Protein AF-A0AB37DD70-F1 (afdb_monomer_lite)

Structure (mmCIF, N/CA/C/O backbone):
data_AF-A0AB37DD70-F1
#
_entry.id   AF-A0AB37DD70-F1
#
loop_
_atom_site.group_PDB
_atom_site.id
_atom_site.type_symbol
_atom_site.label_atom_id
_atom_site.label_alt_id
_atom_site.label_comp_id
_atom_site.label_asym_id
_atom_site.label_entity_id
_atom_site.label_seq_id
_atom_site.pdbx_PDB_ins_code
_atom_site.Cartn_x
_atom_site.Cartn_y
_atom_site.Cartn_z
_atom_site.occupancy
_atom_site.B_iso_or_equiv
_atom_site.auth_seq_id
_atom_site.auth_comp_id
_atom_site.auth_asym_id
_atom_site.auth_atom_id
_atom_site.pdbx_PDB_model_num
ATOM 1 N N . MET A 1 1 ? 2.967 -18.280 -17.164 1.00 34.75 1 MET A N 1
ATOM 2 C CA . MET A 1 1 ? 1.626 -17.681 -16.978 1.00 34.75 1 MET A CA 1
ATOM 3 C C . MET A 1 1 ? 1.184 -17.041 -18.287 1.00 34.75 1 MET A C 1
ATOM 5 O O . MET A 1 1 ? 1.903 -16.201 -18.819 1.00 34.75 1 MET A O 1
ATOM 9 N N . GLY A 1 2 ? 0.081 -17.533 -18.859 1.00 34.16 2 GLY A N 1
ATOM 10 C CA . GLY A 1 2 ? -0.433 -17.135 -20.174 1.00 34.16 2 GLY A CA 1
ATOM 11 C C . GLY A 1 2 ? -0.925 -15.686 -20.222 1.00 34.16 2 GLY A C 1
ATOM 12 O O . GLY A 1 2 ? -1.345 -15.118 -19.219 1.00 34.16 2 GLY A O 1
ATOM 13 N N . SER A 1 3 ? -0.831 -15.087 -21.408 1.00 44.44 3 SER A N 1
ATOM 14 C CA . SER A 1 3 ? -1.244 -13.715 -21.714 1.00 44.44 3 SER A CA 1
ATOM 15 C C . SER A 1 3 ? -2.704 -13.449 -21.331 1.00 44.44 3 SER A C 1
ATOM 17 O O . SER A 1 3 ? -3.610 -14.098 -21.844 1.00 44.44 3 SER A O 1
ATOM 19 N N . LEU A 1 4 ? -2.945 -12.427 -20.508 1.00 53.66 4 LEU A N 1
ATOM 20 C CA . LEU A 1 4 ? -4.263 -11.803 -20.439 1.00 53.66 4 LEU A CA 1
ATOM 21 C C . LEU A 1 4 ? -4.460 -10.908 -21.669 1.00 53.66 4 LEU A C 1
ATOM 23 O O . LEU A 1 4 ? -3.691 -9.968 -21.874 1.00 53.66 4 LEU A O 1
ATOM 27 N N . SER A 1 5 ? -5.479 -11.188 -22.485 1.00 64.19 5 SER A N 1
ATOM 28 C CA . SER A 1 5 ? -5.816 -10.368 -23.658 1.00 64.19 5 SER A CA 1
ATOM 29 C C . SER A 1 5 ? -6.188 -8.932 -23.255 1.00 64.19 5 SER A C 1
ATOM 31 O O . SER A 1 5 ? -6.655 -8.694 -22.140 1.00 64.19 5 SER A O 1
ATOM 33 N N . SER A 1 6 ? -6.038 -7.956 -24.158 1.00 60.03 6 SER A N 1
ATOM 34 C CA . SER A 1 6 ? -6.431 -6.553 -23.910 1.00 60.03 6 SER A CA 1
ATOM 35 C C . SER A 1 6 ? -7.902 -6.417 -23.482 1.00 60.03 6 SER A C 1
ATOM 37 O O . SER A 1 6 ? -8.240 -5.607 -22.614 1.00 60.03 6 SER A O 1
ATOM 39 N N . LYS A 1 7 ? -8.775 -7.283 -24.018 1.00 61.56 7 LYS A N 1
ATOM 40 C CA . LYS A 1 7 ? -10.176 -7.431 -23.596 1.00 61.56 7 LYS A CA 1
ATOM 41 C C . LYS A 1 7 ? -10.295 -7.930 -22.153 1.00 61.56 7 LYS A C 1
ATOM 43 O O . LYS A 1 7 ? -11.112 -7.408 -21.397 1.00 61.56 7 LYS A O 1
ATOM 48 N N . LEU A 1 8 ? -9.475 -8.900 -21.750 1.00 65.69 8 LEU A N 1
ATOM 49 C CA . LEU A 1 8 ? -9.459 -9.429 -20.387 1.00 65.69 8 LEU A CA 1
ATOM 50 C C . LEU A 1 8 ? -8.887 -8.408 -19.390 1.00 65.69 8 LEU A C 1
ATOM 52 O O . LEU A 1 8 ? -9.494 -8.208 -18.343 1.00 65.69 8 LEU A O 1
ATOM 56 N N . LYS A 1 9 ? -7.825 -7.667 -19.752 1.00 62.97 9 LYS A N 1
ATOM 57 C CA . LYS A 1 9 ? -7.324 -6.518 -18.970 1.00 62.97 9 LYS A CA 1
ATOM 58 C C . LYS A 1 9 ? -8.434 -5.485 -18.730 1.00 62.97 9 LYS A C 1
ATOM 60 O O . LYS A 1 9 ? -8.697 -5.136 -17.582 1.00 62.97 9 LYS A O 1
ATOM 65 N N . LYS A 1 10 ? -9.166 -5.074 -19.777 1.00 67.25 10 LYS A N 1
ATOM 66 C CA . LYS A 1 10 ? -10.328 -4.167 -19.647 1.00 67.25 10 LYS A CA 1
ATOM 67 C C . LYS A 1 10 ? -11.439 -4.742 -18.757 1.00 67.25 10 LYS A C 1
ATOM 69 O O . LYS A 1 10 ? -12.035 -4.005 -17.973 1.00 67.25 10 LYS A O 1
ATOM 74 N N . LYS A 1 11 ? -11.728 -6.045 -18.851 1.00 73.19 11 LYS A N 1
ATOM 75 C CA . LYS A 1 11 ? -12.784 -6.706 -18.060 1.00 73.19 11 LYS A CA 1
ATOM 76 C C . LYS A 1 11 ? -12.429 -6.807 -16.572 1.00 73.19 11 LYS A C 1
ATOM 78 O O . LYS A 1 11 ? -13.285 -6.515 -15.734 1.00 73.19 11 LYS A O 1
ATOM 83 N N . ILE A 1 12 ? -11.189 -7.180 -16.250 1.00 70.00 12 ILE A N 1
ATOM 84 C CA . ILE A 1 12 ? -10.682 -7.228 -14.869 1.00 70.00 12 ILE A CA 1
ATOM 85 C C . ILE A 1 12 ? -10.613 -5.819 -14.293 1.00 70.00 12 ILE A C 1
ATOM 87 O O . ILE A 1 12 ? -11.025 -5.601 -13.161 1.00 70.00 12 ILE A O 1
ATOM 91 N N . TYR A 1 13 ? -10.205 -4.838 -15.093 1.00 66.88 13 TYR A N 1
ATOM 92 C CA . TYR A 1 13 ? -10.186 -3.448 -14.666 1.00 66.88 13 TYR A CA 1
ATOM 93 C C . TYR A 1 13 ? -11.585 -2.881 -14.371 1.00 66.88 13 TYR A C 1
ATOM 95 O O . TYR A 1 13 ? -11.800 -2.212 -13.362 1.00 66.88 13 TYR A O 1
ATOM 103 N N . LYS A 1 14 ? -12.587 -3.209 -15.195 1.00 74.50 14 LYS A N 1
ATOM 104 C CA . LYS A 1 14 ? -13.983 -2.845 -14.907 1.00 74.50 14 LYS A CA 1
ATOM 105 C C . LYS A 1 14 ? -14.470 -3.465 -13.591 1.00 74.50 14 LYS A C 1
ATOM 107 O O . LYS A 1 14 ? -15.203 -2.812 -12.854 1.00 74.50 14 LYS A O 1
ATOM 112 N N . HIS A 1 15 ? -14.062 -4.700 -13.288 1.00 73.94 15 HIS A N 1
ATOM 113 C CA . HIS A 1 15 ? -14.330 -5.322 -11.987 1.00 73.94 15 HIS A CA 1
ATOM 114 C C . HIS A 1 15 ? -13.605 -4.602 -10.853 1.00 73.94 15 HIS A C 1
ATOM 116 O O . HIS A 1 15 ? -14.229 -4.280 -9.850 1.00 73.94 15 HIS A O 1
ATOM 122 N N . PHE A 1 16 ? -12.330 -4.273 -11.039 1.00 70.38 16 PHE A N 1
ATOM 123 C CA . PHE A 1 16 ? -11.542 -3.512 -10.080 1.00 70.38 16 PHE A CA 1
ATOM 124 C C . PHE A 1 16 ? -12.211 -2.182 -9.715 1.00 70.38 16 PHE A C 1
ATOM 126 O O . PHE A 1 16 ? -12.458 -1.948 -8.537 1.00 70.38 16 PHE A O 1
ATOM 133 N N . LYS A 1 17 ? -12.629 -1.367 -10.698 1.00 71.25 17 LYS A N 1
ATOM 134 C CA . LYS A 1 17 ? -13.355 -0.110 -10.426 1.00 71.25 17 LYS A CA 1
ATOM 135 C C . LYS A 1 17 ? -14.621 -0.324 -9.593 1.00 71.25 17 LYS A C 1
ATOM 137 O O . LYS A 1 17 ? -14.892 0.463 -8.692 1.00 71.25 17 LYS A O 1
ATOM 142 N N . LYS A 1 18 ? -15.385 -1.389 -9.862 1.00 77.38 18 LYS A N 1
ATOM 143 C CA . LYS A 1 18 ? -16.578 -1.725 -9.066 1.00 77.38 18 LYS A CA 1
ATOM 144 C C . 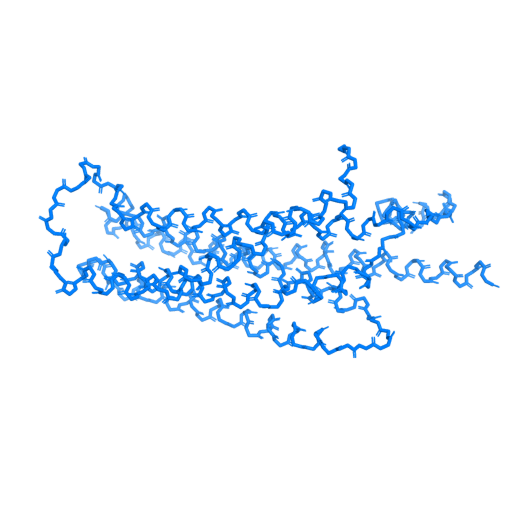LYS A 1 18 ? -16.224 -2.071 -7.620 1.00 77.38 18 LYS A C 1
ATOM 146 O O . LYS A 1 18 ? -16.924 -1.628 -6.718 1.00 77.38 18 LYS A O 1
ATOM 151 N N . ILE A 1 19 ? -15.147 -2.824 -7.400 1.00 71.62 19 ILE A N 1
ATOM 152 C CA . ILE A 1 19 ? -14.687 -3.191 -6.054 1.00 71.62 19 ILE A CA 1
ATOM 153 C C . ILE A 1 19 ? -14.204 -1.944 -5.304 1.00 71.62 19 ILE A C 1
ATOM 155 O O . ILE A 1 19 ? -14.600 -1.743 -4.163 1.00 71.62 19 ILE A O 1
ATOM 159 N N . VAL A 1 20 ? -13.431 -1.065 -5.953 1.00 68.44 20 VAL A N 1
ATOM 160 C CA . VAL A 1 20 ? -12.982 0.215 -5.373 1.00 68.44 20 VAL A CA 1
ATOM 161 C C . VAL A 1 20 ? -14.165 1.112 -5.000 1.00 68.44 20 VAL A C 1
ATOM 163 O O . VAL A 1 20 ? -14.170 1.723 -3.930 1.00 68.44 20 VAL A O 1
ATOM 166 N N . LEU A 1 21 ? -15.189 1.180 -5.856 1.00 72.94 21 LEU A N 1
ATOM 167 C CA . LEU A 1 21 ? -16.417 1.920 -5.569 1.00 72.94 21 LEU A CA 1
ATOM 168 C C . LEU A 1 21 ? -17.171 1.313 -4.381 1.00 72.94 21 LEU A C 1
ATOM 170 O O . LEU A 1 21 ? -17.566 2.045 -3.478 1.00 72.94 21 LEU A O 1
ATOM 174 N N . GLY A 1 22 ? -17.321 -0.014 -4.352 1.00 71.31 22 GLY A N 1
ATOM 175 C CA . GLY A 1 22 ? -17.921 -0.731 -3.228 1.00 71.31 22 GLY A CA 1
ATOM 176 C C . GLY A 1 22 ? -17.185 -0.453 -1.919 1.00 71.31 22 GLY A C 1
ATOM 177 O O . GLY A 1 22 ? -17.820 -0.109 -0.930 1.00 71.31 22 GLY A O 1
ATOM 178 N N . LEU A 1 23 ? -15.851 -0.484 -1.937 1.00 66.69 23 LEU A N 1
ATOM 179 C CA . LEU A 1 23 ? -15.011 -0.110 -0.799 1.00 66.69 23 LEU A CA 1
ATOM 180 C C . LEU A 1 23 ? -15.174 1.349 -0.395 1.00 66.69 23 LEU A C 1
ATOM 182 O O . LEU A 1 23 ? -15.165 1.639 0.789 1.00 66.69 23 LEU A O 1
ATOM 186 N N . SER A 1 24 ? -15.352 2.260 -1.351 1.00 65.56 24 SER A N 1
ATOM 187 C CA . SER A 1 24 ? -15.560 3.684 -1.064 1.00 65.56 24 SER A CA 1
ATOM 188 C C . SER A 1 24 ? -16.899 3.939 -0.382 1.00 65.56 24 SER A C 1
ATOM 190 O O . SER A 1 24 ? -16.975 4.749 0.538 1.00 65.56 24 SER A O 1
ATOM 192 N N . ILE A 1 25 ? -17.954 3.258 -0.835 1.00 68.44 25 ILE A N 1
ATOM 193 C CA . ILE A 1 25 ? -19.269 3.297 -0.192 1.00 68.44 25 ILE A CA 1
ATOM 194 C C . ILE A 1 25 ? -19.137 2.681 1.198 1.00 68.44 25 ILE A C 1
ATOM 196 O O . ILE A 1 25 ? -19.503 3.300 2.189 1.00 68.44 25 ILE A O 1
ATOM 200 N N . TRP A 1 26 ? -18.531 1.502 1.290 1.00 64.44 26 TRP A N 1
ATOM 201 C CA . TRP A 1 26 ? -18.363 0.805 2.552 1.00 64.44 26 TRP A CA 1
ATOM 202 C C . TRP A 1 26 ? -17.537 1.610 3.550 1.00 64.44 26 TRP A C 1
ATOM 204 O O . TRP A 1 26 ? -17.970 1.754 4.675 1.00 64.44 26 TRP A O 1
ATOM 214 N N . SER A 1 27 ? -16.404 2.200 3.169 1.00 62.78 27 SER A N 1
ATOM 215 C CA . SER A 1 27 ? -15.550 2.988 4.067 1.00 62.78 27 SER A CA 1
ATOM 216 C C . SER A 1 27 ? -16.235 4.255 4.573 1.00 62.78 27 SER A C 1
ATOM 218 O O . SER A 1 27 ? -15.980 4.687 5.690 1.00 62.78 27 SER A O 1
ATOM 220 N N . LEU A 1 28 ? -17.086 4.862 3.740 1.00 64.94 28 LEU A N 1
ATOM 221 C CA . LEU A 1 28 ? -17.825 6.073 4.086 1.00 64.94 28 LEU A CA 1
ATOM 222 C C . LEU A 1 28 ? -19.008 5.759 5.009 1.00 64.94 28 LEU A C 1
ATOM 224 O O . LEU A 1 28 ? -19.220 6.449 5.998 1.00 64.94 28 LEU A O 1
ATOM 228 N N . TRP A 1 29 ? -19.766 4.712 4.684 1.00 62.75 29 TRP A N 1
ATOM 229 C CA . TRP A 1 29 ? -20.999 4.357 5.383 1.00 62.75 29 TRP A CA 1
ATOM 230 C C . TRP A 1 29 ? -20.769 3.407 6.557 1.00 62.75 29 TRP A C 1
ATOM 232 O O . TRP A 1 29 ? -21.613 3.332 7.439 1.00 62.75 29 TRP A O 1
ATOM 242 N N . SER A 1 30 ? -19.634 2.711 6.612 1.00 63.16 30 SER A N 1
ATOM 243 C CA . SER A 1 30 ? -19.250 1.790 7.688 1.00 63.16 30 SER A CA 1
ATOM 244 C C . SER A 1 30 ? -19.338 2.437 9.071 1.00 63.16 30 SER A C 1
ATOM 246 O O . SER A 1 30 ? -20.034 1.874 9.917 1.00 63.16 30 SER A O 1
ATOM 248 N N . PRO A 1 31 ? -18.708 3.605 9.321 1.00 60.16 31 PRO A N 1
ATOM 249 C CA . PRO A 1 31 ? -18.822 4.278 10.610 1.00 60.16 31 PRO A CA 1
ATOM 250 C C . PRO A 1 31 ? -20.262 4.692 10.921 1.00 60.16 31 PRO A C 1
ATOM 252 O O . PRO A 1 31 ? -20.702 4.559 12.056 1.00 60.16 31 PRO A O 1
ATOM 255 N N . THR A 1 32 ? -21.017 5.144 9.916 1.00 61.75 32 THR A N 1
ATOM 256 C CA . THR A 1 32 ? -22.416 5.572 10.069 1.00 61.75 32 THR A CA 1
ATOM 257 C C . THR A 1 32 ? -23.343 4.405 10.401 1.00 61.75 32 THR A C 1
ATOM 259 O O . THR A 1 32 ? -24.140 4.500 11.326 1.00 61.75 32 THR A O 1
ATOM 262 N N . ILE A 1 33 ? -23.224 3.284 9.689 1.00 65.50 33 ILE A N 1
ATOM 263 C CA . ILE A 1 33 ? -23.986 2.055 9.943 1.00 65.50 33 ILE A CA 1
ATOM 264 C C . ILE A 1 33 ? -23.642 1.518 11.333 1.00 65.50 33 ILE A C 1
ATOM 266 O O . ILE A 1 33 ? -24.539 1.163 12.093 1.00 65.50 33 ILE A O 1
ATOM 270 N N . TYR A 1 34 ? -22.355 1.513 11.693 1.00 61.75 34 TYR A N 1
ATOM 271 C CA . TYR A 1 34 ? -21.905 1.129 13.028 1.00 61.75 34 TYR A CA 1
ATOM 272 C C . TYR A 1 34 ? -22.512 2.027 14.119 1.00 61.75 34 TYR A C 1
ATOM 274 O O . TYR A 1 34 ? -23.048 1.520 15.102 1.00 61.75 34 TYR A O 1
ATOM 282 N N . LEU A 1 35 ? -22.505 3.347 13.918 1.00 59.44 35 LEU A N 1
ATOM 283 C CA . LEU A 1 35 ? -23.129 4.310 14.826 1.00 59.44 35 LEU A CA 1
ATOM 284 C C . LEU A 1 35 ? -24.640 4.057 14.967 1.00 59.44 35 LEU A C 1
ATOM 286 O O . LEU A 1 35 ? -25.156 4.060 16.079 1.00 59.44 35 LEU A O 1
ATOM 290 N N . ILE A 1 36 ? -25.348 3.785 13.864 1.00 65.06 36 ILE A N 1
ATOM 291 C CA . ILE A 1 36 ? -26.781 3.449 13.885 1.00 65.06 36 ILE A CA 1
ATOM 292 C C . ILE A 1 36 ? -27.023 2.175 14.704 1.00 65.06 36 ILE A C 1
ATOM 294 O O . ILE A 1 36 ? -27.938 2.150 15.525 1.00 65.06 36 ILE A O 1
ATOM 298 N N . PHE A 1 37 ? -26.199 1.134 14.546 1.00 63.47 37 PHE A N 1
ATOM 299 C CA . PHE A 1 37 ? -26.305 -0.085 15.356 1.00 63.47 37 PHE A CA 1
ATOM 300 C C . PHE A 1 37 ? -26.100 0.179 16.853 1.00 63.47 37 PHE A C 1
ATOM 302 O O . PHE A 1 37 ? -26.839 -0.374 17.668 1.00 63.47 37 PHE A O 1
ATOM 309 N N . GLN A 1 38 ? -25.150 1.048 17.216 1.00 57.59 38 GLN A N 1
ATOM 310 C CA . GLN A 1 38 ? -24.948 1.456 18.609 1.00 57.59 38 GLN A CA 1
ATOM 311 C C . GLN A 1 38 ? -26.147 2.238 19.159 1.00 57.59 38 GLN A C 1
ATOM 313 O O . GLN A 1 38 ? -26.632 1.937 20.247 1.00 57.59 38 GLN A O 1
ATOM 318 N N . LEU A 1 39 ? -26.658 3.211 18.399 1.00 57.72 39 LEU A N 1
ATOM 319 C CA . LEU A 1 39 ? -27.774 4.067 18.815 1.00 57.72 39 LEU A CA 1
ATOM 320 C C . LEU A 1 39 ? -29.107 3.311 18.914 1.00 57.72 39 LEU A C 1
ATOM 322 O O . LEU A 1 39 ? -29.952 3.663 19.730 1.00 57.72 39 LEU A O 1
ATOM 326 N N . THR A 1 40 ? -29.301 2.272 18.101 1.00 66.25 40 THR A N 1
ATOM 327 C CA . THR A 1 40 ? -30.532 1.463 18.089 1.00 66.25 40 THR A CA 1
ATOM 328 C C . THR A 1 40 ? -30.541 0.345 19.135 1.00 66.25 40 THR A C 1
ATOM 330 O O . THR A 1 40 ? -31.549 -0.344 19.275 1.00 66.25 40 THR A O 1
ATOM 333 N N . GLY A 1 41 ? -29.448 0.149 19.886 1.00 55.25 41 GLY A N 1
ATOM 334 C CA . GLY A 1 41 ? -29.380 -0.844 20.966 1.00 55.25 41 GLY A CA 1
ATOM 335 C C . GLY A 1 41 ? -29.450 -2.304 20.495 1.00 55.25 41 GLY A C 1
ATOM 336 O O . GLY A 1 41 ? -29.686 -3.205 21.300 1.00 55.25 41 GLY A O 1
ATOM 337 N N . VAL A 1 42 ? -29.229 -2.566 19.201 1.00 56.22 42 VAL A N 1
ATOM 338 C CA . VAL A 1 42 ? -29.311 -3.913 18.596 1.00 56.22 42 VAL A CA 1
ATOM 339 C C . VAL A 1 42 ? -28.135 -4.813 19.019 1.00 56.22 42 VAL A C 1
ATOM 341 O O . VAL A 1 42 ? -28.129 -6.006 18.730 1.00 56.22 42 VAL A O 1
ATOM 344 N N . GLU A 1 43 ? -27.165 -4.289 19.778 1.00 51.59 43 GLU A N 1
ATOM 345 C CA . GLU A 1 43 ? -26.002 -5.038 20.281 1.00 51.59 43 GLU A CA 1
ATOM 346 C C . GLU A 1 43 ? -26.362 -6.226 21.202 1.00 51.59 43 GLU A C 1
ATOM 348 O O . GLU A 1 43 ? -25.524 -7.099 21.408 1.00 51.59 43 GLU A O 1
ATOM 353 N N . ASN A 1 44 ? -27.604 -6.307 21.699 1.00 43.75 44 ASN A N 1
ATOM 354 C CA . ASN A 1 44 ? -28.026 -7.272 22.723 1.00 43.75 44 ASN A CA 1
ATOM 355 C C . ASN A 1 44 ? -28.859 -8.472 22.238 1.00 43.75 44 ASN A C 1
ATOM 357 O O . ASN A 1 44 ? -29.495 -9.130 23.060 1.00 43.75 44 ASN A O 1
ATOM 361 N N . LYS A 1 45 ? -28.880 -8.808 20.943 1.00 42.59 45 LYS A N 1
ATOM 362 C CA . LYS A 1 45 ? -29.518 -10.062 20.499 1.00 42.59 45 LYS A CA 1
ATOM 363 C C . LYS A 1 45 ? -28.494 -11.044 19.948 1.00 42.59 45 LYS A C 1
ATOM 365 O O . LYS A 1 45 ? -27.836 -10.766 18.953 1.00 42.59 45 LYS A O 1
ATOM 370 N N . GLU A 1 46 ? -28.400 -12.169 20.655 1.00 44.19 46 GLU A N 1
ATOM 371 C CA . GLU A 1 46 ? -27.693 -13.446 20.462 1.00 44.19 46 GLU A CA 1
ATOM 372 C C . GLU A 1 46 ? -27.482 -13.919 19.005 1.00 44.19 46 GLU A C 1
ATOM 374 O O . GLU A 1 46 ? -27.898 -15.008 18.621 1.00 44.19 46 GLU A O 1
ATOM 379 N N . PHE A 1 47 ? -26.832 -13.130 18.151 1.00 41.12 47 PHE A N 1
ATOM 380 C CA . PHE A 1 47 ? -26.734 -13.477 16.730 1.00 41.12 47 PHE A CA 1
ATOM 381 C C . PHE A 1 47 ? -25.552 -14.392 16.381 1.00 41.12 47 PHE A C 1
ATOM 383 O O . PHE A 1 47 ? -25.591 -15.029 15.334 1.00 41.12 47 PHE A O 1
ATOM 390 N N . PHE A 1 48 ? -24.522 -14.518 17.230 1.00 38.12 48 PHE A N 1
ATOM 391 C CA . PHE A 1 48 ? -23.395 -15.429 16.981 1.00 38.12 48 PHE A CA 1
ATOM 392 C C . PHE A 1 48 ? -22.843 -16.029 18.279 1.00 38.12 48 PHE A C 1
ATOM 394 O O . PHE A 1 48 ? -22.204 -15.347 19.073 1.00 38.12 48 PHE A O 1
ATOM 401 N N . ASN A 1 49 ? -23.039 -17.338 18.456 1.00 36.41 49 ASN A N 1
ATOM 402 C CA . ASN A 1 49 ? -22.603 -18.129 19.616 1.00 36.41 49 ASN A CA 1
ATOM 403 C C . ASN A 1 49 ? -21.095 -18.487 19.595 1.00 36.41 49 ASN A C 1
ATOM 405 O O . ASN A 1 49 ? -20.653 -19.437 20.236 1.00 36.41 49 ASN A O 1
ATOM 409 N N . PHE A 1 50 ? -20.290 -17.740 18.833 1.00 38.88 50 PHE A N 1
ATOM 410 C CA . PHE A 1 50 ? -18.833 -17.842 18.828 1.00 38.88 50 PHE A CA 1
ATOM 411 C C . PHE A 1 50 ? -18.268 -16.633 19.569 1.00 38.88 50 PHE A C 1
ATOM 413 O O . PHE A 1 50 ? -18.288 -15.517 19.054 1.00 38.88 50 PHE A O 1
ATOM 420 N N . THR A 1 51 ? -17.713 -16.859 20.758 1.00 46.53 51 THR A N 1
ATOM 421 C CA . THR A 1 51 ? -17.160 -15.824 21.655 1.00 46.53 51 THR A CA 1
ATOM 422 C C . THR A 1 51 ? -16.077 -14.934 21.028 1.00 46.53 51 THR A C 1
ATOM 424 O O . THR A 1 51 ? -15.786 -13.865 21.556 1.00 46.53 51 THR A O 1
ATOM 427 N N . TRP A 1 52 ? -15.499 -15.334 19.891 1.00 44.94 52 TRP A N 1
ATOM 428 C CA . TRP A 1 52 ? -14.471 -14.589 19.155 1.00 44.94 52 TRP A CA 1
ATOM 429 C C . TRP A 1 52 ? -14.930 -14.067 17.777 1.00 44.94 52 TRP A C 1
ATOM 431 O O . TRP A 1 52 ? -14.292 -13.173 17.217 1.00 44.94 52 TRP A O 1
ATOM 441 N N . LEU A 1 53 ? -16.045 -14.575 17.234 1.00 49.03 53 LEU A N 1
ATOM 442 C CA . LEU A 1 53 ? -16.528 -14.287 15.877 1.00 49.03 53 LEU A CA 1
ATOM 443 C C . LEU A 1 53 ? -17.764 -13.377 15.917 1.00 49.03 53 LEU A C 1
ATOM 445 O O . LEU A 1 53 ? -18.837 -13.713 15.421 1.00 49.03 53 LEU A O 1
ATOM 449 N N . THR A 1 54 ? -17.628 -12.215 16.554 1.00 58.88 54 THR A N 1
ATOM 450 C CA . THR A 1 54 ? -18.722 -11.235 16.589 1.00 58.88 54 THR A CA 1
ATOM 451 C C . THR A 1 54 ? -18.952 -10.640 15.191 1.00 58.88 54 THR A C 1
ATOM 453 O O . THR A 1 54 ? -18.001 -10.553 14.405 1.00 58.88 54 THR A O 1
ATOM 456 N N . PRO A 1 55 ? -20.165 -10.150 14.861 1.00 54.06 55 PRO A N 1
ATOM 457 C CA . PRO A 1 55 ? -20.413 -9.408 13.619 1.00 54.06 55 PRO A CA 1
ATOM 458 C C . PRO A 1 55 ? -19.397 -8.282 13.375 1.00 54.06 55 PRO A C 1
ATOM 460 O O . PRO A 1 55 ? -19.000 -8.036 12.237 1.00 54.06 55 PRO A O 1
ATOM 463 N N . LYS A 1 56 ? -18.914 -7.652 14.456 1.00 57.12 56 LYS A N 1
ATOM 464 C CA . LYS A 1 56 ? -17.874 -6.616 14.437 1.00 57.12 56 LYS A CA 1
ATOM 465 C C . LYS A 1 56 ? -16.531 -7.172 13.941 1.00 57.12 56 LYS A C 1
ATOM 467 O O . LYS A 1 56 ? -15.895 -6.560 13.090 1.00 57.12 56 LYS A O 1
ATOM 472 N N . THR A 1 57 ? -16.135 -8.358 14.399 1.00 62.88 57 THR A N 1
ATOM 473 C CA . THR A 1 57 ? -14.904 -9.046 13.977 1.00 62.88 57 THR A CA 1
ATOM 474 C C . THR A 1 57 ? -14.988 -9.538 12.528 1.00 62.88 57 THR A C 1
ATOM 476 O O . THR A 1 57 ? -14.056 -9.341 11.749 1.00 62.88 57 THR A O 1
ATOM 479 N N . ILE A 1 58 ? -16.123 -10.131 12.134 1.00 64.81 58 ILE A N 1
ATOM 480 C CA . ILE A 1 58 ? -16.365 -10.612 10.759 1.00 64.81 58 ILE A CA 1
ATOM 481 C C . ILE A 1 58 ? -16.266 -9.450 9.771 1.00 64.81 58 ILE A C 1
ATOM 483 O O . ILE A 1 58 ? -15.607 -9.560 8.739 1.00 64.81 58 ILE A O 1
ATOM 487 N N . PHE A 1 59 ? -16.877 -8.317 10.114 1.00 63.88 59 PHE A N 1
ATOM 488 C CA . PHE A 1 59 ? -16.837 -7.105 9.310 1.00 63.88 59 PHE A CA 1
ATOM 489 C C . PHE A 1 59 ? -15.402 -6.632 9.044 1.00 63.88 59 PHE A C 1
ATOM 491 O O . PHE A 1 59 ? -15.049 -6.347 7.900 1.00 63.88 59 PHE A O 1
ATOM 498 N N . GLN A 1 60 ? -14.557 -6.601 10.078 1.00 65.44 60 GLN A N 1
ATOM 499 C CA . GLN A 1 60 ? -13.158 -6.182 9.959 1.00 65.44 60 GLN A CA 1
ATOM 500 C C . GLN A 1 60 ? -12.330 -7.163 9.115 1.00 65.44 60 GLN A C 1
ATOM 502 O O . GLN A 1 60 ? -11.550 -6.731 8.266 1.00 65.44 60 GLN A O 1
ATOM 507 N N . ILE A 1 61 ? -12.547 -8.473 9.280 1.00 69.94 61 ILE A N 1
ATOM 508 C CA . ILE A 1 61 ? -11.863 -9.515 8.497 1.00 69.94 61 ILE A CA 1
ATOM 509 C C . ILE A 1 61 ? -12.257 -9.446 7.017 1.00 69.94 61 ILE A C 1
ATOM 511 O O . ILE A 1 61 ? -11.388 -9.460 6.147 1.00 69.94 61 ILE A O 1
ATOM 515 N N . VAL A 1 62 ? -13.553 -9.342 6.706 1.00 70.56 62 VAL A N 1
ATOM 516 C CA . VAL A 1 62 ? -14.031 -9.231 5.317 1.00 70.56 62 VAL A CA 1
ATOM 517 C C . VAL A 1 62 ? -13.449 -7.985 4.660 1.00 70.56 62 VAL A C 1
ATOM 519 O O . VAL A 1 62 ? -12.925 -8.055 3.549 1.00 70.56 62 VAL A O 1
ATOM 522 N N . PHE A 1 63 ? -13.481 -6.856 5.362 1.00 68.50 63 PHE A N 1
ATOM 523 C CA . PHE A 1 63 ? -12.940 -5.600 4.865 1.00 68.50 63 PHE A CA 1
ATOM 524 C C . PHE A 1 63 ? -11.445 -5.692 4.543 1.00 68.50 63 PHE A C 1
ATOM 526 O O . PHE A 1 63 ? -10.999 -5.277 3.472 1.00 68.50 63 PHE A O 1
ATOM 533 N N . LEU A 1 64 ? -10.683 -6.315 5.437 1.00 69.88 64 LEU A N 1
ATOM 534 C CA . LEU A 1 64 ? -9.269 -6.578 5.243 1.00 69.88 64 LEU A CA 1
ATOM 535 C C . LEU A 1 64 ? -9.004 -7.461 4.013 1.00 69.88 64 LEU A C 1
ATOM 537 O O . LEU A 1 64 ? -8.127 -7.141 3.210 1.00 69.88 64 LEU A O 1
ATOM 541 N N . LEU A 1 65 ? -9.756 -8.551 3.838 1.00 75.56 65 LEU A N 1
ATOM 542 C CA . LEU A 1 65 ? -9.599 -9.444 2.687 1.00 75.56 65 LEU A CA 1
ATOM 543 C C . LEU A 1 65 ? -9.839 -8.708 1.364 1.00 75.56 65 LEU A C 1
ATOM 545 O O . LEU A 1 65 ? -9.083 -8.900 0.411 1.00 75.56 65 LEU A O 1
ATOM 549 N N . VAL A 1 66 ? -10.842 -7.825 1.311 1.00 72.31 66 VAL A N 1
ATOM 550 C CA . VAL A 1 66 ? -11.115 -6.999 0.124 1.00 72.31 66 VAL A CA 1
ATOM 551 C C . VAL A 1 66 ? -9.955 -6.037 -0.148 1.00 72.31 66 VAL A C 1
ATOM 553 O O . VAL A 1 66 ? -9.536 -5.884 -1.297 1.00 72.31 66 VAL A O 1
ATOM 556 N N . ILE A 1 67 ? -9.394 -5.421 0.892 1.00 69.31 67 ILE A N 1
ATOM 557 C CA . ILE A 1 67 ? -8.236 -4.532 0.767 1.00 69.31 67 ILE A CA 1
ATOM 558 C C . ILE A 1 67 ? -6.997 -5.289 0.250 1.00 69.31 67 ILE A C 1
ATOM 560 O O . ILE A 1 67 ? -6.357 -4.841 -0.704 1.00 69.31 67 ILE A O 1
ATOM 564 N N . ILE A 1 68 ? -6.681 -6.455 0.823 1.00 72.75 68 ILE A N 1
ATOM 565 C CA . ILE A 1 68 ? -5.569 -7.311 0.377 1.00 72.75 68 ILE A CA 1
ATOM 566 C C . ILE A 1 68 ? -5.763 -7.704 -1.091 1.00 72.75 68 ILE A C 1
ATOM 568 O O . ILE A 1 68 ? -4.841 -7.574 -1.900 1.00 72.75 68 ILE A O 1
ATOM 572 N N . PHE A 1 69 ? -6.975 -8.126 -1.454 1.00 76.75 69 PHE A N 1
ATOM 573 C CA . PHE A 1 69 ? -7.321 -8.493 -2.824 1.00 76.75 69 PHE A CA 1
ATOM 574 C C . PHE A 1 69 ? -7.080 -7.344 -3.813 1.00 76.75 69 PHE A C 1
ATOM 576 O O . PHE A 1 69 ? -6.506 -7.554 -4.885 1.00 76.75 69 PHE A O 1
ATOM 583 N N . ILE A 1 70 ? -7.460 -6.117 -3.447 1.00 70.81 70 ILE A N 1
ATOM 584 C CA . ILE A 1 70 ? -7.200 -4.927 -4.261 1.00 70.81 70 ILE A CA 1
ATOM 585 C C . ILE A 1 70 ? -5.706 -4.715 -4.489 1.00 70.81 70 ILE A C 1
ATOM 587 O O . ILE A 1 70 ? -5.308 -4.462 -5.627 1.00 70.81 70 ILE A O 1
ATOM 591 N N . ILE A 1 71 ? -4.876 -4.819 -3.449 1.00 70.44 71 ILE A N 1
ATOM 592 C CA . ILE A 1 71 ? -3.431 -4.611 -3.597 1.00 70.44 71 ILE A CA 1
ATOM 593 C C . ILE A 1 71 ? -2.810 -5.680 -4.490 1.00 70.44 71 ILE A C 1
ATOM 595 O O . ILE A 1 71 ? -2.018 -5.344 -5.370 1.00 70.44 71 ILE A O 1
ATOM 599 N N . PHE A 1 72 ? -3.194 -6.946 -4.328 1.00 75.38 72 PHE A N 1
ATOM 600 C CA . PHE A 1 72 ? -2.715 -8.010 -5.212 1.00 75.38 72 PHE A CA 1
ATOM 601 C C . PHE A 1 72 ? -3.093 -7.755 -6.674 1.00 75.38 72 PHE A C 1
ATOM 603 O O . PHE A 1 72 ? -2.251 -7.894 -7.562 1.00 75.38 72 PHE A O 1
ATOM 610 N N . MET A 1 73 ? -4.327 -7.314 -6.931 1.00 71.81 73 MET A N 1
ATOM 611 C CA . MET A 1 73 ? -4.759 -6.915 -8.273 1.00 71.81 73 MET A CA 1
ATOM 612 C C . MET A 1 73 ? -3.922 -5.749 -8.818 1.00 71.81 73 MET A C 1
ATOM 614 O O . MET A 1 73 ? -3.525 -5.774 -9.982 1.00 71.81 73 MET A O 1
ATOM 618 N N . MET A 1 74 ? -3.604 -4.755 -7.985 1.00 71.56 74 MET A N 1
ATOM 619 C CA . MET A 1 74 ? -2.756 -3.623 -8.373 1.00 71.56 74 MET A CA 1
ATOM 620 C C . MET A 1 74 ? -1.327 -4.034 -8.715 1.00 71.56 74 MET A C 1
ATOM 622 O O . MET A 1 74 ? -0.804 -3.602 -9.740 1.00 71.56 74 MET A O 1
ATOM 626 N N . LEU A 1 75 ? -0.706 -4.877 -7.888 1.00 72.75 75 LEU A N 1
ATOM 627 C CA . LEU A 1 75 ? 0.635 -5.404 -8.139 1.00 72.75 75 LEU A CA 1
ATOM 628 C C . LEU A 1 75 ? 0.671 -6.202 -9.446 1.00 72.75 75 LEU A C 1
ATOM 630 O O . LEU A 1 75 ? 1.583 -6.019 -10.251 1.00 72.75 75 LEU A O 1
ATOM 634 N N . GLY A 1 76 ? -0.365 -7.006 -9.704 1.00 73.31 76 GLY A N 1
ATOM 635 C CA . GLY A 1 76 ? -0.518 -7.721 -10.969 1.00 73.31 76 GLY A CA 1
ATOM 636 C C . GLY A 1 76 ? -0.657 -6.783 -12.174 1.00 73.31 76 GLY A C 1
ATOM 637 O O . GLY A 1 76 ? -0.044 -7.020 -13.217 1.00 73.31 76 GLY A O 1
ATOM 638 N N . PHE A 1 77 ? -1.417 -5.688 -12.049 1.00 71.56 77 PHE A N 1
ATOM 639 C CA . PHE A 1 77 ? -1.525 -4.689 -13.116 1.00 71.56 77 PHE A CA 1
ATOM 640 C C . PHE A 1 77 ? -0.202 -3.969 -13.374 1.00 71.56 77 PHE A C 1
ATOM 642 O O . PHE A 1 77 ? 0.200 -3.859 -14.535 1.00 71.56 77 PHE A O 1
ATOM 649 N N . HIS A 1 78 ? 0.479 -3.547 -12.309 1.00 75.00 78 HIS A N 1
ATOM 650 C CA . HIS A 1 78 ? 1.797 -2.918 -12.353 1.00 75.00 78 HIS A CA 1
ATOM 651 C C . HIS A 1 78 ? 2.812 -3.796 -13.085 1.00 75.00 78 HIS A C 1
ATOM 653 O O . HIS A 1 78 ? 3.388 -3.375 -14.086 1.00 75.00 78 HIS A O 1
ATOM 659 N N . GLU A 1 79 ? 2.965 -5.055 -12.667 1.00 73.62 79 GLU A N 1
ATOM 660 C CA . GLU A 1 79 ? 3.888 -6.001 -13.303 1.00 73.62 79 GLU A CA 1
ATOM 661 C C . GLU A 1 79 ? 3.560 -6.210 -14.790 1.00 73.62 79 GLU A C 1
ATOM 663 O O . GLU A 1 79 ? 4.450 -6.201 -15.645 1.00 73.62 79 GLU A O 1
ATOM 668 N N . SER A 1 80 ? 2.269 -6.331 -15.120 1.00 70.25 80 SER A N 1
ATOM 669 C CA . SER A 1 80 ? 1.815 -6.580 -16.491 1.00 70.25 80 SER A CA 1
ATOM 670 C C . SER A 1 80 ? 2.063 -5.427 -17.469 1.00 70.25 80 SER A C 1
ATOM 672 O O . SER A 1 80 ? 1.997 -5.648 -18.683 1.00 70.25 80 SER A O 1
ATOM 674 N N . ASN A 1 81 ? 2.280 -4.211 -16.963 1.00 74.00 81 ASN A N 1
ATOM 675 C CA . ASN A 1 81 ? 2.541 -3.021 -17.772 1.00 74.00 81 ASN A CA 1
ATOM 676 C C . ASN A 1 81 ? 4.010 -2.619 -17.739 1.00 74.00 81 ASN A C 1
ATOM 678 O O . ASN A 1 81 ? 4.534 -2.206 -18.768 1.00 74.00 81 ASN A O 1
ATOM 682 N N . LEU A 1 82 ? 4.692 -2.835 -16.613 1.00 77.19 82 LEU A N 1
ATOM 683 C CA . LEU A 1 82 ? 6.142 -2.717 -16.534 1.00 77.19 82 LEU A CA 1
ATOM 684 C C . LEU A 1 82 ? 6.831 -3.639 -17.552 1.00 77.19 82 LEU A C 1
ATOM 686 O O . LEU A 1 82 ? 7.830 -3.260 -18.152 1.00 77.19 82 LEU A O 1
ATOM 690 N N . MET A 1 83 ? 6.279 -4.835 -17.769 1.00 72.75 83 MET A N 1
ATOM 691 C CA . MET A 1 83 ? 6.771 -5.823 -18.735 1.00 72.75 83 MET A CA 1
ATOM 692 C C . MET A 1 83 ? 5.971 -5.793 -20.049 1.00 72.75 83 MET A C 1
ATOM 694 O O . MET A 1 83 ? 5.630 -6.851 -20.589 1.00 72.75 83 MET A O 1
ATOM 698 N N . SER A 1 84 ? 5.594 -4.602 -20.537 1.00 64.75 84 SER A N 1
ATOM 699 C CA . SER A 1 84 ? 4.782 -4.468 -21.752 1.00 64.75 84 SER A CA 1
ATOM 700 C C . SER A 1 84 ? 5.436 -5.199 -22.934 1.00 64.75 84 SER A C 1
ATOM 702 O O . SER A 1 84 ? 6.586 -4.967 -23.299 1.00 64.75 84 SER A O 1
ATOM 704 N N . LYS A 1 85 ? 4.692 -6.142 -23.527 1.00 56.06 85 LYS A N 1
ATOM 705 C CA . LYS A 1 85 ? 5.2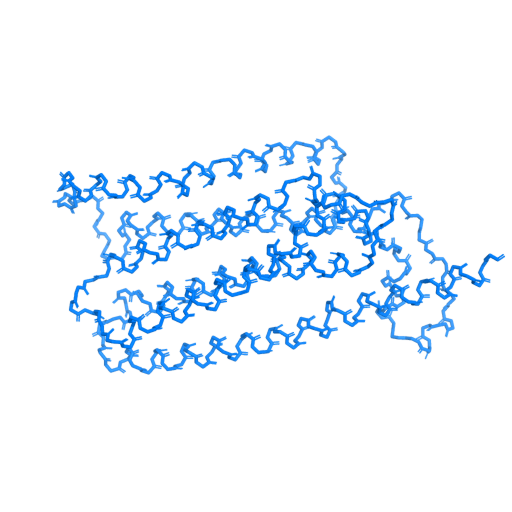03 -7.050 -24.571 1.00 56.06 85 LYS A CA 1
ATOM 706 C C . LYS A 1 85 ? 5.480 -6.367 -25.912 1.00 56.06 85 LYS A C 1
ATOM 708 O O . LYS A 1 85 ? 6.102 -6.979 -26.773 1.00 56.06 85 LYS A O 1
ATOM 713 N N . ASP A 1 86 ? 5.036 -5.125 -26.074 1.00 61.28 86 ASP A N 1
ATOM 714 C CA . ASP A 1 86 ? 5.268 -4.331 -27.282 1.00 61.28 86 ASP A CA 1
ATOM 715 C C . ASP A 1 86 ? 6.701 -3.773 -27.330 1.00 61.28 86 ASP A C 1
ATOM 717 O O . ASP A 1 86 ? 7.189 -3.379 -28.391 1.00 61.28 86 ASP A O 1
ATOM 721 N N . ARG A 1 87 ? 7.421 -3.782 -26.197 1.00 66.56 87 ARG A N 1
ATOM 722 C CA . ARG A 1 87 ? 8.834 -3.410 -26.153 1.00 66.56 87 ARG A CA 1
ATOM 723 C C . ARG A 1 87 ? 9.706 -4.598 -26.539 1.00 66.56 87 ARG A C 1
ATOM 725 O O . ARG A 1 87 ? 9.745 -5.623 -25.858 1.00 66.56 87 ARG A O 1
ATOM 732 N N . LYS A 1 88 ? 10.454 -4.437 -27.633 1.00 73.12 88 LYS A N 1
ATOM 733 C CA . LYS A 1 88 ? 11.469 -5.413 -28.037 1.00 73.12 88 LYS A CA 1
ATOM 734 C C . LYS A 1 88 ? 12.554 -5.505 -26.950 1.00 73.12 88 LYS A C 1
ATOM 736 O O . LYS A 1 88 ? 12.970 -4.461 -26.427 1.00 73.12 88 LYS A O 1
ATOM 741 N N . PRO A 1 89 ? 13.014 -6.723 -26.610 1.00 77.81 89 PRO A N 1
ATOM 742 C CA . PRO A 1 89 ? 14.177 -6.909 -25.756 1.00 77.81 89 PRO A CA 1
ATOM 743 C C . PRO A 1 89 ? 15.380 -6.144 -26.305 1.00 77.81 89 PRO A C 1
ATOM 745 O O . PRO A 1 89 ? 15.568 -6.068 -27.520 1.00 77.81 89 PRO A O 1
ATOM 748 N N . ILE A 1 90 ? 16.205 -5.597 -25.417 1.00 76.75 90 ILE A N 1
ATOM 749 C CA . ILE A 1 90 ? 17.446 -4.928 -25.819 1.00 76.75 90 ILE A CA 1
ATOM 750 C C . ILE A 1 90 ? 18.546 -5.987 -25.888 1.00 76.75 90 ILE A C 1
ATOM 752 O O . ILE A 1 90 ? 18.705 -6.781 -24.956 1.00 76.75 90 ILE A O 1
ATOM 756 N N . SER A 1 91 ? 19.304 -5.999 -26.987 1.00 77.75 91 SER A N 1
ATOM 757 C CA . SER A 1 91 ? 20.487 -6.851 -27.111 1.00 77.75 91 SER A CA 1
ATOM 758 C C . SER A 1 91 ? 21.621 -6.266 -26.271 1.00 77.75 91 SER A C 1
ATOM 760 O O . SER A 1 91 ? 22.096 -5.158 -26.523 1.00 77.75 91 SER A O 1
ATOM 762 N N . ILE A 1 92 ? 22.023 -6.998 -25.234 1.00 76.94 92 ILE A N 1
ATOM 763 C CA . ILE A 1 92 ? 23.104 -6.609 -24.326 1.00 76.94 92 ILE A CA 1
ATOM 764 C C . ILE A 1 92 ? 24.138 -7.734 -24.368 1.00 76.94 92 ILE A C 1
ATOM 766 O O . ILE A 1 92 ? 23.762 -8.857 -24.019 1.00 76.94 92 ILE A O 1
ATOM 770 N N . PRO A 1 93 ? 25.391 -7.474 -24.785 1.00 76.50 93 PRO A N 1
ATOM 771 C CA . PRO A 1 93 ? 26.426 -8.499 -24.899 1.00 76.50 93 PRO A CA 1
ATOM 772 C C . PRO A 1 93 ? 26.661 -9.249 -23.587 1.00 76.50 93 PRO A C 1
ATOM 774 O O . PRO A 1 93 ? 26.618 -8.655 -22.510 1.00 76.50 93 PRO A O 1
ATOM 777 N N . ASP A 1 94 ? 26.980 -10.540 -23.670 1.00 74.56 94 ASP A N 1
ATOM 778 C CA . ASP A 1 94 ? 27.278 -11.363 -22.487 1.00 74.56 94 ASP A CA 1
ATOM 779 C C . ASP A 1 94 ? 28.553 -10.917 -21.756 1.00 74.56 94 ASP A C 1
ATOM 781 O O . ASP A 1 94 ? 28.709 -11.163 -20.562 1.00 74.56 94 ASP A O 1
ATOM 785 N N . SER A 1 95 ? 29.448 -10.184 -22.429 1.00 75.06 95 SER A N 1
ATOM 786 C CA . SER A 1 95 ? 30.614 -9.558 -21.795 1.00 75.06 95 SER A CA 1
ATOM 787 C C . SER A 1 95 ? 30.229 -8.550 -20.709 1.00 75.06 95 SER A C 1
ATOM 789 O O . SER A 1 95 ? 30.962 -8.400 -19.733 1.00 75.06 95 SER A O 1
ATOM 791 N N . GLU A 1 96 ? 29.067 -7.901 -20.824 1.00 71.38 96 GLU A N 1
ATOM 792 C CA . GLU A 1 96 ? 28.567 -6.971 -19.808 1.00 71.38 96 GLU A CA 1
ATOM 793 C C . GLU A 1 96 ? 28.074 -7.705 -18.547 1.00 71.38 96 GLU A C 1
ATOM 795 O O . GLU A 1 96 ? 28.078 -7.112 -17.469 1.00 71.38 96 GLU A O 1
ATOM 800 N N . GLU A 1 97 ? 27.739 -9.005 -18.620 1.00 68.19 97 GLU A N 1
ATOM 801 C CA . GLU A 1 97 ? 27.443 -9.824 -17.427 1.00 68.19 97 GLU A CA 1
ATOM 802 C C . GLU A 1 97 ? 28.673 -10.019 -16.527 1.00 68.19 97 GLU A C 1
ATOM 804 O O . GLU A 1 97 ? 28.518 -10.310 -15.343 1.00 68.19 97 GLU A O 1
ATOM 809 N N . LYS A 1 98 ? 29.894 -9.842 -17.055 1.00 66.12 98 LYS A N 1
ATOM 810 C CA . LYS A 1 98 ? 31.123 -9.883 -16.243 1.00 66.12 98 LYS A CA 1
ATOM 811 C C . LYS A 1 98 ? 31.345 -8.597 -15.447 1.00 66.12 98 LYS A C 1
ATOM 813 O O . LYS A 1 98 ? 31.986 -8.639 -14.403 1.00 66.12 98 LYS A O 1
ATOM 818 N N . PHE A 1 99 ? 30.842 -7.467 -15.944 1.00 66.62 99 PHE A N 1
ATOM 819 C CA . PHE A 1 99 ? 31.070 -6.144 -15.354 1.00 66.62 99 PHE A CA 1
ATOM 820 C C . PHE A 1 99 ? 29.892 -5.673 -14.487 1.00 66.62 99 PHE A C 1
ATOM 822 O O . PHE A 1 99 ? 30.063 -4.882 -13.560 1.00 66.62 99 PHE A O 1
ATOM 829 N N . TRP A 1 100 ? 28.689 -6.179 -14.766 1.00 68.00 100 TRP A N 1
ATOM 830 C CA . TRP A 1 100 ? 27.454 -5.841 -14.066 1.00 68.00 100 TRP A CA 1
ATOM 831 C C . TRP A 1 100 ? 26.821 -7.068 -13.414 1.00 68.00 100 TRP A C 1
ATOM 833 O O . TRP A 1 100 ? 26.993 -8.197 -13.854 1.00 68.00 100 TRP A O 1
ATOM 843 N N . ASN A 1 101 ? 26.019 -6.853 -12.367 1.00 75.19 101 ASN A N 1
ATOM 844 C CA . ASN A 1 101 ? 25.283 -7.943 -11.726 1.00 75.19 101 ASN A CA 1
ATOM 845 C C . ASN A 1 101 ? 24.361 -8.645 -12.747 1.00 75.19 101 ASN A C 1
ATOM 847 O O . ASN A 1 101 ? 23.498 -8.001 -13.350 1.00 75.19 101 ASN A O 1
ATOM 851 N N . LYS A 1 102 ? 24.504 -9.971 -12.883 1.00 77.44 102 LYS A N 1
ATOM 852 C CA . LYS A 1 102 ? 23.746 -10.828 -13.812 1.00 77.44 102 LYS A CA 1
ATOM 853 C C . LYS A 1 102 ? 22.230 -10.604 -13.759 1.00 77.44 102 LYS A C 1
ATOM 855 O O . LYS A 1 102 ? 21.563 -10.595 -14.793 1.00 77.44 102 LYS A O 1
ATOM 860 N N . ASN A 1 103 ? 21.675 -10.358 -12.572 1.00 76.12 103 ASN A N 1
ATOM 861 C CA . ASN A 1 103 ? 20.246 -10.082 -12.414 1.00 76.12 103 ASN A CA 1
ATOM 862 C C . ASN A 1 103 ? 19.850 -8.720 -13.000 1.00 76.12 103 ASN A C 1
ATOM 864 O O . ASN A 1 103 ? 18.803 -8.621 -13.638 1.00 76.12 103 ASN A O 1
ATOM 868 N N . CYS A 1 104 ? 20.693 -7.693 -12.849 1.00 71.31 104 CYS A N 1
ATOM 869 C CA . CYS A 1 104 ? 20.463 -6.378 -13.448 1.00 71.31 104 CYS A CA 1
ATOM 870 C C . CYS A 1 104 ? 20.512 -6.445 -14.977 1.00 71.31 104 CYS A C 1
ATOM 872 O O . CYS A 1 104 ? 19.636 -5.882 -15.627 1.00 71.31 104 CYS A O 1
ATOM 874 N N . VAL A 1 105 ? 21.478 -7.174 -15.549 1.00 76.88 105 VAL A N 1
ATOM 875 C CA . VAL A 1 105 ? 21.581 -7.365 -17.007 1.00 76.88 105 VAL A CA 1
ATOM 876 C C . VAL A 1 105 ? 20.359 -8.115 -17.537 1.00 76.88 105 VAL A C 1
ATOM 878 O O . VAL A 1 105 ? 19.723 -7.675 -18.494 1.00 76.88 105 VAL A O 1
ATOM 881 N N . LYS A 1 106 ? 19.943 -9.191 -16.858 1.00 80.56 106 LYS A N 1
ATOM 882 C CA . LYS A 1 106 ? 18.738 -9.955 -17.211 1.00 80.56 106 LYS A CA 1
ATOM 883 C C . LYS A 1 106 ? 17.462 -9.107 -17.157 1.00 80.56 106 LYS A C 1
ATOM 885 O O . LYS A 1 106 ? 16.592 -9.272 -18.008 1.00 80.56 106 LYS A O 1
ATOM 890 N N . LEU A 1 107 ? 17.335 -8.217 -16.172 1.00 77.56 107 LEU A N 1
ATOM 891 C CA . LEU A 1 107 ? 16.219 -7.269 -16.063 1.00 77.56 107 LEU A CA 1
ATOM 892 C C . LEU A 1 107 ? 16.280 -6.182 -17.143 1.00 77.56 107 LEU A C 1
ATOM 894 O O . LEU A 1 107 ? 15.255 -5.890 -17.749 1.00 77.56 107 LEU A O 1
ATOM 898 N N . ALA A 1 108 ? 17.461 -5.637 -17.436 1.00 77.12 108 ALA A N 1
ATOM 899 C CA . ALA A 1 108 ? 17.648 -4.629 -18.478 1.00 77.12 108 ALA A CA 1
ATOM 900 C C . ALA A 1 108 ? 17.297 -5.164 -19.876 1.00 77.12 108 ALA A C 1
ATOM 902 O O . ALA A 1 108 ? 16.599 -4.486 -20.628 1.00 77.12 108 ALA A O 1
ATOM 903 N N . ARG A 1 109 ? 17.681 -6.412 -20.194 1.00 81.12 109 ARG A N 1
ATOM 904 C CA . ARG A 1 109 ? 17.312 -7.083 -21.458 1.00 81.12 109 ARG A CA 1
ATOM 905 C C . ARG A 1 109 ? 15.797 -7.162 -21.667 1.00 81.12 109 ARG A C 1
ATOM 907 O O . ARG A 1 109 ? 15.350 -7.123 -22.807 1.00 81.12 109 ARG A O 1
ATOM 914 N N . LYS A 1 110 ? 14.998 -7.220 -20.591 1.00 81.38 110 LYS A N 1
ATOM 915 C CA . LYS A 1 110 ? 13.523 -7.221 -20.666 1.00 81.38 110 LYS A CA 1
ATOM 916 C C . LYS A 1 110 ? 12.918 -5.861 -21.030 1.00 81.38 110 LYS A C 1
ATOM 918 O O . LYS A 1 110 ? 11.715 -5.799 -21.237 1.00 81.38 110 LYS A O 1
ATOM 923 N N . ASN A 1 111 ? 13.728 -4.802 -21.111 1.00 80.75 111 ASN A N 1
ATOM 924 C CA . ASN A 1 111 ? 13.315 -3.452 -21.494 1.00 80.75 111 ASN A CA 1
ATOM 925 C C . ASN A 1 111 ? 12.084 -2.921 -20.720 1.00 80.75 111 ASN A C 1
ATOM 927 O O . ASN A 1 111 ? 11.088 -2.544 -21.342 1.00 80.75 111 ASN A O 1
ATOM 931 N N . PRO A 1 112 ? 12.125 -2.899 -19.372 1.00 81.38 112 PRO A N 1
ATOM 932 C CA . PRO A 1 112 ? 10.977 -2.502 -18.565 1.00 81.38 112 PRO A CA 1
ATOM 933 C C . PRO A 1 112 ? 10.530 -1.060 -18.845 1.00 81.38 112 PRO A C 1
ATOM 935 O O . PRO A 1 112 ? 11.352 -0.143 -18.951 1.00 81.38 112 PRO A O 1
ATOM 938 N N . ASP A 1 113 ? 9.214 -0.866 -18.925 1.00 84.31 113 ASP A N 1
ATOM 939 C CA . ASP A 1 113 ? 8.568 0.426 -19.153 1.00 84.31 113 ASP A CA 1
ATOM 940 C C . ASP A 1 113 ? 8.180 1.112 -17.840 1.00 84.31 113 ASP A C 1
ATOM 942 O O . ASP A 1 113 ? 7.024 1.100 -17.414 1.00 84.31 113 ASP A O 1
ATOM 946 N N . TYR A 1 114 ? 9.171 1.685 -17.161 1.00 83.44 114 TYR A N 1
ATOM 947 C CA . TYR A 1 114 ? 8.942 2.362 -15.887 1.00 83.44 114 TYR A CA 1
ATOM 948 C C . TYR A 1 114 ? 7.996 3.563 -16.023 1.00 83.44 114 TYR A C 1
ATOM 950 O O . TYR A 1 114 ? 7.114 3.743 -15.189 1.00 83.44 114 TYR A O 1
ATOM 958 N N . GLU A 1 115 ? 8.155 4.359 -17.079 1.00 84.88 115 GLU A N 1
ATOM 959 C CA . GLU A 1 115 ? 7.382 5.584 -17.313 1.00 84.88 115 GLU A CA 1
ATOM 960 C C . GLU A 1 115 ? 5.938 5.264 -17.714 1.00 84.88 115 GLU A C 1
ATOM 962 O O . GLU A 1 115 ? 5.004 5.748 -17.072 1.00 84.88 115 GLU A O 1
ATOM 967 N N . GLY A 1 116 ? 5.742 4.356 -18.676 1.00 81.00 116 GLY A N 1
ATOM 968 C CA . GLY A 1 116 ? 4.413 3.905 -19.092 1.00 81.00 116 GLY A CA 1
ATOM 969 C C . GLY A 1 116 ? 3.653 3.188 -17.974 1.00 81.00 116 GLY A C 1
ATOM 970 O O . GLY A 1 116 ? 2.425 3.264 -17.902 1.00 81.00 116 GLY A O 1
ATOM 971 N N . SER A 1 117 ? 4.364 2.545 -17.040 1.00 83.19 117 SER A N 1
ATOM 972 C CA . SER A 1 117 ? 3.749 1.995 -15.830 1.00 83.19 117 SER A CA 1
ATOM 973 C C . SER A 1 117 ? 3.173 3.085 -14.921 1.00 83.19 117 SER A C 1
ATOM 975 O O . SER A 1 117 ? 2.126 2.862 -14.312 1.00 83.19 117 SER A O 1
ATOM 977 N N . VAL A 1 118 ? 3.820 4.252 -14.820 1.00 85.62 118 VAL A N 1
ATOM 978 C CA . VAL A 1 118 ? 3.303 5.383 -14.034 1.00 85.62 118 VAL A CA 1
ATOM 979 C C . VAL A 1 118 ? 2.080 5.986 -14.702 1.00 85.62 118 VAL A C 1
ATOM 981 O O . VAL A 1 118 ? 1.067 6.167 -14.028 1.00 85.62 118 VAL A O 1
ATOM 984 N N . ASP A 1 119 ? 2.143 6.246 -16.010 1.00 85.00 119 ASP A N 1
ATOM 985 C CA . ASP A 1 119 ? 0.995 6.753 -16.772 1.00 85.00 119 ASP A CA 1
ATOM 986 C C . ASP A 1 119 ? -0.216 5.856 -16.604 1.00 85.00 119 ASP A C 1
ATOM 988 O O . ASP A 1 119 ? -1.284 6.321 -16.208 1.00 85.00 119 ASP A O 1
ATOM 992 N N . PHE A 1 120 ? -0.020 4.551 -16.789 1.00 82.50 120 PHE A N 1
ATOM 993 C CA . PHE A 1 120 ? -1.088 3.592 -16.596 1.00 82.50 120 PHE A CA 1
ATOM 994 C C . PHE A 1 120 ? -1.696 3.701 -15.197 1.00 82.50 120 PHE A C 1
ATOM 996 O O . PHE A 1 120 ? -2.911 3.746 -15.063 1.00 82.50 120 PHE A O 1
ATOM 1003 N N . MET A 1 121 ? -0.893 3.731 -14.137 1.00 83.69 121 MET A N 1
ATOM 1004 C CA . MET A 1 121 ? -1.437 3.759 -12.777 1.00 83.69 121 MET A CA 1
ATOM 1005 C C . 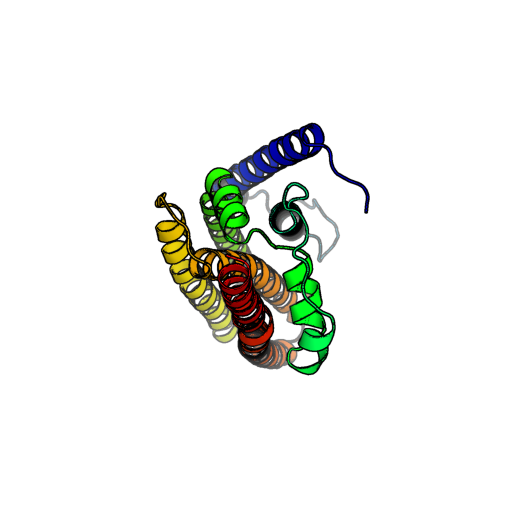MET A 1 121 ? -2.160 5.079 -12.476 1.00 83.69 121 MET A C 1
ATOM 1007 O O . MET A 1 121 ? -3.221 5.061 -11.847 1.00 83.69 121 MET A O 1
ATOM 1011 N N . MET A 1 122 ? -1.631 6.212 -12.946 1.00 85.56 122 MET A N 1
ATOM 1012 C CA . MET A 1 122 ? -2.257 7.526 -12.761 1.00 85.56 122 MET A CA 1
ATOM 1013 C C . MET A 1 122 ? -3.568 7.659 -13.542 1.00 85.56 122 MET A C 1
ATOM 1015 O O . MET A 1 122 ? -4.570 8.070 -12.960 1.00 85.56 122 MET A O 1
ATOM 1019 N N . ASP A 1 123 ? -3.594 7.243 -14.811 1.00 81.88 123 ASP A N 1
ATOM 1020 C CA . ASP A 1 123 ? -4.795 7.259 -15.661 1.00 81.88 123 ASP A CA 1
ATOM 1021 C C . ASP A 1 123 ? -5.884 6.293 -15.158 1.00 81.88 123 ASP A C 1
ATOM 1023 O O . ASP A 1 123 ? -7.049 6.385 -15.548 1.00 81.88 123 ASP A O 1
ATOM 1027 N N . ASN A 1 124 ? -5.516 5.353 -14.284 1.00 75.62 124 ASN A N 1
ATOM 1028 C CA . ASN A 1 124 ? -6.413 4.351 -13.724 1.00 75.62 124 ASN A CA 1
ATOM 1029 C C . ASN A 1 124 ? -6.756 4.586 -12.243 1.00 75.62 124 ASN A C 1
ATOM 1031 O O . ASN A 1 124 ? -6.990 3.636 -11.494 1.00 75.62 124 ASN A O 1
ATOM 1035 N N . ASP A 1 125 ? -6.831 5.856 -11.839 1.00 79.75 125 ASP A N 1
ATOM 1036 C CA . ASP A 1 125 ? -7.342 6.309 -10.539 1.00 79.75 125 ASP A CA 1
ATOM 1037 C C . ASP A 1 125 ? -6.575 5.755 -9.321 1.00 79.75 125 ASP A C 1
ATOM 1039 O O . ASP A 1 125 ? -7.109 5.710 -8.209 1.00 79.75 125 ASP A O 1
ATOM 1043 N N . TYR A 1 126 ? -5.301 5.365 -9.479 1.00 83.56 126 TYR A N 1
ATOM 1044 C CA . TYR A 1 126 ? -4.516 4.818 -8.365 1.00 83.56 126 TYR A CA 1
ATOM 1045 C C . TYR A 1 126 ? -4.438 5.782 -7.174 1.00 83.56 126 TYR A C 1
ATOM 1047 O O . TYR A 1 126 ? -4.555 5.371 -6.019 1.00 83.56 126 TYR A O 1
ATOM 1055 N N . LYS A 1 127 ? -4.307 7.084 -7.449 1.00 85.38 127 LYS A N 1
ATOM 1056 C CA . LYS A 1 127 ? -4.324 8.128 -6.420 1.00 85.38 127 LYS A CA 1
ATOM 1057 C C . LYS A 1 127 ? -5.590 8.062 -5.566 1.00 85.38 127 LYS A C 1
ATOM 1059 O O . LYS A 1 127 ? -5.501 8.076 -4.340 1.00 85.38 127 LYS A O 1
ATOM 1064 N N . PHE A 1 128 ? -6.750 7.964 -6.211 1.00 82.12 128 PHE A N 1
ATOM 1065 C CA . PHE A 1 128 ? -8.034 7.874 -5.523 1.00 82.12 128 PHE A CA 1
ATOM 1066 C C . PHE A 1 128 ? -8.124 6.591 -4.700 1.00 82.12 128 PHE A C 1
ATOM 1068 O O . PHE A 1 128 ? -8.544 6.623 -3.546 1.00 82.12 128 PHE A O 1
ATOM 1075 N N . LEU A 1 129 ? -7.662 5.468 -5.250 1.00 81.00 129 LEU A N 1
ATOM 1076 C CA . LEU A 1 129 ? -7.628 4.219 -4.506 1.00 81.00 129 LEU A CA 1
ATOM 1077 C C . LEU A 1 129 ? -6.752 4.311 -3.252 1.00 81.00 129 LEU A C 1
ATOM 1079 O O . LEU A 1 129 ? -7.196 3.921 -2.178 1.00 81.00 129 LEU A O 1
ATOM 1083 N N . SER A 1 130 ? -5.540 4.851 -3.369 1.00 85.06 130 SER A N 1
ATOM 1084 C CA . SER A 1 130 ? -4.625 5.029 -2.237 1.00 85.06 130 SER A CA 1
ATOM 1085 C C . SER A 1 130 ? -5.275 5.867 -1.122 1.00 85.06 130 SER A C 1
ATOM 1087 O O . SER A 1 130 ? -5.247 5.498 0.052 1.00 85.06 130 SER A O 1
ATOM 1089 N N . GLN A 1 131 ? -5.985 6.939 -1.492 1.00 84.88 131 GLN A N 1
ATOM 1090 C CA . GLN A 1 131 ? -6.763 7.756 -0.553 1.00 84.88 131 GLN A CA 1
ATOM 1091 C C . GLN A 1 131 ? -7.901 6.979 0.118 1.00 84.88 131 GLN A C 1
ATOM 1093 O O . GLN A 1 131 ? -8.134 7.123 1.321 1.00 84.88 131 GLN A O 1
ATOM 1098 N N . LYS A 1 132 ? -8.611 6.136 -0.637 1.00 80.94 132 LYS A N 1
ATOM 1099 C CA . LYS A 1 132 ? -9.697 5.309 -0.100 1.00 80.94 132 LYS A CA 1
ATOM 1100 C C . LYS A 1 132 ? -9.192 4.198 0.803 1.00 80.94 132 LYS A C 1
ATOM 1102 O O . LYS A 1 132 ? -9.823 3.962 1.828 1.00 80.94 132 LYS A O 1
ATOM 1107 N N . LEU A 1 133 ? -8.061 3.575 0.483 1.00 81.75 133 LEU A N 1
ATOM 1108 C CA . LEU A 1 133 ? -7.398 2.598 1.347 1.00 81.75 133 LEU A CA 1
ATOM 1109 C C . LEU A 1 133 ? -6.975 3.227 2.675 1.00 81.75 133 LEU A C 1
ATOM 1111 O O . LEU A 1 133 ? -7.273 2.672 3.727 1.00 81.75 133 LEU A O 1
ATOM 1115 N N . PHE A 1 134 ? -6.378 4.418 2.646 1.00 85.31 134 PHE A N 1
ATOM 1116 C CA . PHE A 1 134 ? -6.051 5.149 3.868 1.00 85.31 134 PHE A CA 1
ATOM 1117 C C . PHE A 1 134 ? -7.289 5.440 4.719 1.00 85.31 134 PHE A C 1
ATOM 1119 O O . PHE A 1 134 ? -7.341 5.067 5.888 1.00 85.31 134 PHE A O 1
ATOM 1126 N N . SER A 1 135 ? -8.315 6.059 4.123 1.00 82.50 135 SER A N 1
ATOM 1127 C CA . SER A 1 135 ? -9.559 6.394 4.828 1.00 82.50 135 SER A CA 1
ATOM 1128 C C . SER A 1 135 ? -10.231 5.152 5.417 1.00 82.50 135 SER A C 1
ATOM 1130 O O . SER A 1 135 ? -10.724 5.195 6.539 1.00 82.50 135 SER A O 1
ATOM 1132 N N . SER A 1 136 ? -10.204 4.050 4.672 1.00 77.69 136 SER A N 1
ATOM 1133 C CA . SER A 1 136 ? -10.697 2.735 5.075 1.00 77.69 136 SER A CA 1
ATOM 1134 C C . SER A 1 136 ? -9.972 2.192 6.303 1.00 77.69 136 SER A C 1
ATOM 1136 O O . SER A 1 136 ? -10.610 1.791 7.273 1.00 77.69 136 SER A O 1
ATOM 1138 N N . ILE A 1 137 ? -8.640 2.205 6.270 1.00 81.81 137 ILE A N 1
ATOM 1139 C CA . ILE A 1 137 ? -7.794 1.730 7.365 1.00 81.81 137 ILE A CA 1
ATOM 1140 C C . ILE A 1 137 ? -8.031 2.568 8.621 1.00 81.81 137 ILE A C 1
ATOM 1142 O O . ILE A 1 137 ? -8.266 2.007 9.685 1.00 81.81 137 ILE A O 1
ATOM 1146 N N . ILE A 1 138 ? -8.046 3.898 8.501 1.00 83.00 138 ILE A N 1
ATOM 1147 C CA . ILE A 1 138 ? -8.307 4.784 9.641 1.00 83.00 138 ILE A CA 1
ATOM 1148 C C . ILE A 1 138 ? -9.697 4.525 10.226 1.00 83.00 138 ILE A C 1
ATOM 1150 O O . ILE A 1 138 ? -9.811 4.345 11.434 1.00 83.00 138 ILE A O 1
ATOM 1154 N N . ALA A 1 139 ? -10.733 4.430 9.386 1.00 78.75 139 ALA A N 1
ATOM 1155 C CA . ALA A 1 139 ? -12.094 4.156 9.839 1.00 78.75 139 ALA A CA 1
ATOM 1156 C C . ALA A 1 139 ? -12.181 2.844 10.631 1.00 78.75 139 ALA A C 1
ATOM 1158 O O . ALA A 1 139 ? -12.747 2.813 11.724 1.00 78.75 139 ALA A O 1
ATOM 1159 N N . VAL A 1 140 ? -11.583 1.766 10.119 1.00 77.12 140 VAL A N 1
ATOM 1160 C CA . VAL A 1 140 ? -11.613 0.470 10.801 1.00 77.12 140 VAL A CA 1
ATOM 1161 C C . VAL A 1 140 ? -10.769 0.468 12.073 1.00 77.12 140 VAL A C 1
ATOM 1163 O O . VAL A 1 140 ? -11.215 -0.085 13.075 1.00 77.12 140 VAL A O 1
ATOM 1166 N N . THR A 1 141 ? -9.610 1.126 12.088 1.00 80.81 141 THR A N 1
ATOM 1167 C CA . THR A 1 141 ? -8.808 1.298 13.308 1.00 80.81 141 THR A CA 1
ATOM 1168 C C . THR A 1 141 ? -9.576 2.070 14.381 1.00 80.81 141 THR A C 1
ATOM 1170 O O . THR A 1 141 ? -9.545 1.685 15.549 1.00 80.81 141 THR A O 1
ATOM 1173 N N . THR A 1 142 ? -10.305 3.124 14.004 1.00 78.56 142 THR A N 1
ATOM 1174 C CA . THR A 1 142 ? -11.160 3.876 14.930 1.00 78.56 142 THR A CA 1
ATOM 1175 C C . THR A 1 142 ? -12.287 3.007 15.477 1.00 78.56 142 THR A C 1
ATOM 1177 O O . THR A 1 142 ? -12.484 2.977 16.688 1.00 78.56 142 THR A O 1
ATOM 1180 N N . ILE A 1 143 ? -12.985 2.252 14.620 1.00 74.38 143 ILE A N 1
ATOM 1181 C CA . ILE A 1 143 ? -14.034 1.320 15.061 1.00 74.38 143 ILE A CA 1
ATOM 1182 C C . ILE A 1 143 ? -13.447 0.281 16.019 1.00 74.38 143 ILE A C 1
ATOM 1184 O O . ILE A 1 143 ? -14.013 0.063 17.086 1.00 74.38 143 ILE A O 1
ATOM 1188 N N . LEU A 1 144 ? -12.302 -0.320 15.678 1.00 76.25 144 LEU A N 1
ATOM 1189 C CA . LEU A 1 144 ? -11.614 -1.279 16.539 1.00 76.25 144 LEU A CA 1
ATOM 1190 C C . LEU A 1 144 ? -11.359 -0.670 17.920 1.00 76.25 144 LEU A C 1
ATOM 1192 O O . LEU A 1 144 ? -11.813 -1.237 18.908 1.00 76.25 144 LEU A O 1
ATOM 1196 N N . PHE A 1 145 ? -10.742 0.511 17.991 1.00 77.25 145 PHE A N 1
ATOM 1197 C CA . PHE A 1 145 ? -10.498 1.211 19.253 1.00 77.25 145 PHE A CA 1
ATOM 1198 C C . PHE A 1 145 ? -11.786 1.458 20.056 1.00 77.25 145 PHE A C 1
ATOM 1200 O O . PHE A 1 145 ? -11.836 1.168 21.250 1.00 77.25 145 PHE A O 1
ATOM 1207 N N . SER A 1 146 ? -12.846 1.942 19.404 1.00 71.69 146 SER A N 1
ATOM 1208 C CA . SER A 1 146 ? -14.136 2.238 20.043 1.00 71.69 146 SER A CA 1
ATOM 1209 C C . SER A 1 146 ? -14.896 0.996 20.515 1.00 71.69 146 SER A C 1
ATOM 1211 O O . SER A 1 146 ? -15.763 1.106 21.378 1.00 71.69 146 SER A O 1
ATOM 1213 N N . THR A 1 147 ? -14.600 -0.181 19.959 1.00 71.69 147 THR A N 1
ATOM 1214 C CA . THR A 1 147 ? -15.231 -1.451 20.359 1.00 71.69 147 THR A CA 1
ATOM 1215 C C . THR A 1 147 ? -14.577 -2.116 21.565 1.00 71.69 147 THR A C 1
ATOM 1217 O O . THR A 1 147 ? -15.131 -3.078 22.100 1.00 71.69 147 THR A O 1
ATOM 1220 N N . LEU A 1 148 ? -13.414 -1.630 22.004 1.00 70.69 148 LEU A N 1
ATOM 1221 C CA . LEU A 1 148 ? -12.688 -2.232 23.114 1.00 70.69 148 LEU A CA 1
ATOM 1222 C C . LEU A 1 148 ? -13.350 -1.892 24.457 1.00 70.69 148 LEU A C 1
ATOM 1224 O O . LEU A 1 148 ? -13.683 -0.730 24.705 1.00 70.69 148 LEU A O 1
ATOM 1228 N N . PRO A 1 149 ? -13.510 -2.870 25.368 1.00 68.31 149 PRO A N 1
ATOM 1229 C CA . PRO A 1 149 ? -14.068 -2.594 26.685 1.00 68.31 149 PRO A CA 1
ATOM 1230 C C . PRO A 1 149 ? -13.189 -1.616 27.475 1.00 68.31 149 PRO A C 1
ATOM 1232 O O . PRO A 1 149 ? -11.970 -1.768 27.533 1.00 68.31 149 PRO A O 1
ATOM 1235 N N . GLN A 1 150 ? -13.818 -0.663 28.171 1.00 68.19 150 GLN A N 1
ATOM 1236 C CA . GLN A 1 150 ? -13.139 0.361 28.987 1.00 68.19 150 GLN A CA 1
ATOM 1237 C C . GLN A 1 150 ? -12.120 -0.224 29.978 1.00 68.19 150 GLN A C 1
ATOM 1239 O O . GLN A 1 150 ? -11.053 0.348 30.175 1.00 68.19 150 GLN A O 1
ATOM 1244 N N . LYS A 1 151 ? -12.410 -1.403 30.547 1.00 65.94 151 LYS A N 1
ATOM 1245 C CA . LYS A 1 151 ? -11.521 -2.112 31.486 1.00 65.94 151 LYS A CA 1
ATOM 1246 C C . LYS A 1 151 ? -10.177 -2.537 30.872 1.00 65.94 151 LYS A C 1
ATOM 1248 O O . LYS A 1 151 ? -9.248 -2.823 31.615 1.00 65.94 151 LYS A O 1
ATOM 1253 N N . ILE A 1 152 ? -10.084 -2.597 29.543 1.00 67.06 152 ILE A N 1
ATOM 1254 C CA . ILE A 1 152 ? -8.895 -3.021 28.786 1.00 67.06 152 ILE A CA 1
ATOM 1255 C C . ILE A 1 152 ? -8.140 -1.809 28.207 1.00 67.06 152 ILE A C 1
ATOM 1257 O O . ILE A 1 152 ? -6.992 -1.935 27.788 1.00 67.06 152 ILE A O 1
ATOM 1261 N N . LEU A 1 153 ? -8.743 -0.613 28.212 1.00 69.94 153 LEU A N 1
ATOM 1262 C CA . LEU A 1 153 ? -8.169 0.612 27.644 1.00 69.94 153 LEU A CA 1
ATOM 1263 C C . LEU A 1 153 ? -7.087 1.228 28.554 1.00 69.94 153 LEU A C 1
ATOM 1265 O O . LEU A 1 153 ? -7.251 2.321 29.107 1.00 69.94 153 LEU A O 1
ATOM 1269 N N . THR A 1 154 ? -5.956 0.538 28.704 1.00 73.44 154 THR A N 1
ATOM 1270 C CA . THR A 1 154 ? -4.801 1.064 29.441 1.00 73.44 154 THR A CA 1
ATOM 1271 C C . THR A 1 154 ? -4.146 2.236 28.689 1.00 73.44 154 THR A C 1
ATOM 1273 O O . THR A 1 154 ? -4.319 2.371 27.469 1.00 73.44 154 THR A O 1
ATOM 1276 N N . PRO A 1 155 ? -3.396 3.118 29.377 1.00 74.75 155 PRO A N 1
ATOM 1277 C CA . PRO A 1 155 ? -2.630 4.182 28.725 1.00 74.75 155 PRO A CA 1
ATOM 1278 C C . PRO A 1 155 ? -1.691 3.667 27.623 1.00 74.75 155 PRO A C 1
ATOM 1280 O O . PRO A 1 155 ? -1.566 4.297 26.576 1.00 74.75 155 PRO A O 1
ATOM 1283 N N . GLU A 1 156 ? -1.082 2.497 27.813 1.00 70.75 156 GLU A N 1
ATOM 1284 C CA . GLU A 1 156 ? -0.173 1.872 26.848 1.00 70.75 156 GLU A CA 1
ATOM 1285 C C . GLU A 1 156 ? -0.901 1.483 25.560 1.00 70.75 156 GLU A C 1
ATOM 1287 O O . GLU A 1 156 ? -0.401 1.748 24.467 1.00 70.75 156 GLU A O 1
ATOM 1292 N N . LEU A 1 157 ? -2.104 0.913 25.674 1.00 72.44 157 LEU A N 1
ATOM 1293 C CA . LEU A 1 157 ? -2.918 0.546 24.518 1.00 72.44 157 LEU A CA 1
ATOM 1294 C C . LEU A 1 157 ? -3.383 1.791 23.751 1.00 72.44 157 LEU A C 1
ATOM 1296 O O . LEU A 1 157 ? -3.296 1.833 22.526 1.00 72.44 157 LEU A O 1
ATOM 1300 N N . LYS A 1 158 ? -3.799 2.849 24.459 1.00 77.56 158 LYS A N 1
ATOM 1301 C CA . LYS A 1 158 ? -4.134 4.144 23.838 1.00 77.56 158 LYS A CA 1
ATOM 1302 C C . LYS A 1 158 ? -2.940 4.720 23.069 1.00 77.56 158 LYS A C 1
ATOM 1304 O O . LYS A 1 158 ? -3.096 5.149 21.927 1.00 77.56 158 LYS A O 1
ATOM 1309 N N . ASN A 1 159 ? -1.749 4.670 23.665 1.00 75.00 159 ASN A N 1
ATOM 1310 C CA . ASN A 1 159 ? -0.512 5.120 23.029 1.00 75.00 159 ASN A CA 1
ATOM 1311 C C . ASN A 1 159 ? -0.157 4.282 21.796 1.00 75.00 159 ASN A C 1
ATOM 1313 O O . ASN A 1 159 ? 0.351 4.834 20.823 1.00 75.00 159 ASN A O 1
ATOM 1317 N N . LEU A 1 160 ? -0.451 2.979 21.800 1.00 75.75 160 LEU A N 1
ATOM 1318 C CA . LEU A 1 160 ? -0.221 2.104 20.652 1.00 75.75 160 LEU A CA 1
ATOM 1319 C C . LEU A 1 160 ? -1.092 2.491 19.449 1.00 75.75 160 LEU A C 1
ATOM 1321 O O . LEU A 1 160 ? -0.574 2.662 18.344 1.00 75.75 160 LEU A O 1
ATOM 1325 N N . PHE A 1 161 ? -2.396 2.686 19.665 1.00 79.81 161 PHE A N 1
ATOM 1326 C CA . PHE A 1 161 ? -3.309 3.159 18.618 1.00 79.81 161 PHE A CA 1
ATOM 1327 C C . PHE A 1 161 ? -2.906 4.544 18.100 1.00 79.81 161 PHE A C 1
ATOM 1329 O O . PHE A 1 161 ? -2.887 4.767 16.888 1.00 79.81 161 PHE A O 1
ATOM 1336 N N . LEU A 1 162 ? -2.534 5.461 18.999 1.00 79.69 162 LEU A N 1
ATOM 1337 C CA . LEU A 1 162 ? -2.068 6.794 18.621 1.00 79.69 162 LEU A CA 1
ATOM 1338 C C . LEU A 1 162 ? -0.789 6.724 17.778 1.00 79.69 162 LEU A C 1
ATOM 1340 O O . LEU A 1 162 ? -0.719 7.342 16.718 1.00 79.69 162 LEU A O 1
ATOM 1344 N N . LEU A 1 163 ? 0.193 5.925 18.202 1.00 77.75 163 LEU A N 1
ATOM 1345 C CA . LEU A 1 163 ? 1.443 5.718 17.474 1.00 77.75 163 LEU A CA 1
ATOM 1346 C C . LEU A 1 163 ? 1.183 5.145 16.075 1.00 77.75 163 LEU A C 1
ATOM 1348 O O . LEU A 1 163 ? 1.744 5.643 15.099 1.00 77.75 163 LEU A O 1
ATOM 1352 N N . TYR A 1 164 ? 0.300 4.148 15.964 1.00 81.38 164 TYR A N 1
ATOM 1353 C CA . TYR A 1 164 ? -0.115 3.585 14.681 1.00 81.38 164 TYR A CA 1
ATOM 1354 C C . TYR A 1 164 ? -0.710 4.656 13.755 1.00 81.38 164 TYR A C 1
ATOM 1356 O O . TYR A 1 164 ? -0.297 4.760 12.597 1.00 81.38 164 TYR A O 1
ATOM 1364 N N . ILE A 1 165 ? -1.638 5.479 14.258 1.00 82.75 165 ILE A N 1
ATOM 1365 C CA . ILE A 1 165 ? -2.278 6.552 13.482 1.00 82.75 165 ILE A CA 1
ATOM 1366 C C . ILE A 1 165 ? -1.248 7.603 13.057 1.00 82.75 165 ILE A C 1
ATOM 1368 O O . ILE A 1 165 ? -1.241 7.996 11.893 1.00 82.75 165 ILE A O 1
ATOM 1372 N N . CYS A 1 166 ? -0.354 8.028 13.952 1.00 79.19 166 CYS A N 1
ATOM 1373 C CA . CYS A 1 166 ? 0.678 9.020 13.647 1.00 79.19 166 CYS A CA 1
ATOM 1374 C C . CYS A 1 166 ? 1.660 8.520 12.581 1.00 79.19 166 CYS A C 1
ATOM 1376 O O . CYS A 1 166 ? 1.921 9.231 11.610 1.00 79.19 166 CYS A O 1
ATOM 1378 N N . ILE A 1 167 ? 2.175 7.294 12.724 1.00 78.25 167 ILE A N 1
ATOM 1379 C CA . ILE A 1 167 ? 3.108 6.707 11.753 1.00 78.25 167 ILE A CA 1
ATOM 1380 C C . ILE A 1 167 ? 2.413 6.521 10.403 1.00 78.25 167 ILE A C 1
ATOM 1382 O O . ILE A 1 167 ? 2.930 6.958 9.374 1.00 78.25 167 ILE A O 1
ATOM 1386 N N . THR A 1 168 ? 1.227 5.909 10.401 1.00 82.00 168 THR A N 1
ATOM 1387 C CA . THR A 1 168 ? 0.466 5.658 9.172 1.00 82.00 168 THR A CA 1
ATOM 1388 C C . THR A 1 168 ? 0.112 6.978 8.492 1.00 82.00 168 THR A C 1
ATOM 1390 O O . THR A 1 168 ? 0.386 7.151 7.308 1.00 82.00 168 THR A O 1
ATOM 1393 N N . GLY A 1 169 ? -0.403 7.954 9.241 1.00 81.31 169 GLY A N 1
ATOM 1394 C CA . GLY A 1 169 ? -0.717 9.290 8.739 1.00 81.31 169 GLY A CA 1
ATOM 1395 C C . GLY A 1 169 ? 0.495 9.991 8.124 1.00 81.31 169 GLY A C 1
ATOM 1396 O O . GLY A 1 169 ? 0.405 10.475 6.998 1.00 81.31 169 GLY A O 1
ATOM 1397 N N . GLY A 1 170 ? 1.646 9.983 8.803 1.00 77.81 170 GLY A N 1
ATOM 1398 C CA . GLY A 1 170 ? 2.882 10.582 8.290 1.00 77.81 170 GLY A CA 1
ATOM 1399 C C . GLY A 1 170 ? 3.350 9.957 6.971 1.00 77.81 170 GLY A C 1
ATOM 1400 O O . GLY A 1 170 ? 3.647 10.674 6.013 1.00 77.81 170 GLY A O 1
ATOM 1401 N N . ILE A 1 171 ? 3.349 8.623 6.885 1.00 81.50 171 ILE A N 1
ATOM 1402 C CA . ILE A 1 171 ? 3.729 7.891 5.666 1.00 81.50 171 ILE A CA 1
ATOM 1403 C C . ILE A 1 171 ? 2.768 8.215 4.510 1.00 81.50 171 ILE A C 1
ATOM 1405 O O . ILE A 1 171 ? 3.205 8.452 3.380 1.00 81.50 171 ILE A O 1
ATOM 1409 N N . TYR A 1 172 ? 1.462 8.269 4.779 1.00 84.81 172 TYR A N 1
ATOM 1410 C CA . TYR A 1 172 ? 0.464 8.569 3.754 1.00 84.81 172 TYR A CA 1
ATOM 1411 C C . TYR A 1 172 ? 0.483 10.026 3.293 1.00 84.81 172 TYR A C 1
ATOM 1413 O O . TYR A 1 172 ? 0.257 10.264 2.110 1.00 84.81 172 TYR A O 1
ATOM 1421 N N . ILE A 1 173 ? 0.812 10.994 4.156 1.00 83.44 173 ILE A N 1
ATOM 1422 C CA . ILE A 1 173 ? 1.018 12.393 3.740 1.00 83.44 173 ILE A CA 1
ATOM 1423 C C . ILE A 1 173 ? 2.116 12.462 2.676 1.00 83.44 173 ILE A C 1
ATOM 1425 O O . ILE A 1 173 ? 1.893 13.021 1.601 1.00 83.44 173 ILE A O 1
ATOM 1429 N N . LEU A 1 174 ? 3.268 11.833 2.932 1.00 79.06 174 LEU A N 1
ATOM 1430 C CA . LEU A 1 174 ? 4.360 11.769 1.957 1.00 79.06 174 LEU A CA 1
ATOM 1431 C C . LEU A 1 174 ? 3.903 11.062 0.678 1.00 79.06 174 LEU A C 1
ATOM 1433 O O . LEU A 1 174 ? 4.068 11.597 -0.419 1.00 79.06 174 LEU A O 1
ATOM 1437 N N . SER A 1 175 ? 3.249 9.905 0.806 1.00 86.06 175 SER A N 1
ATOM 1438 C CA . SER A 1 175 ? 2.710 9.171 -0.341 1.00 86.06 175 SER A CA 1
ATOM 1439 C C . SER A 1 175 ? 1.728 10.005 -1.174 1.00 86.06 175 SER A C 1
ATOM 1441 O O . SER A 1 175 ? 1.760 9.924 -2.401 1.00 86.06 175 SER A O 1
ATOM 1443 N N . PHE A 1 176 ? 0.839 10.781 -0.554 1.00 88.44 176 PHE A N 1
ATOM 1444 C CA . PHE A 1 176 ? -0.160 11.585 -1.257 1.00 88.44 176 PHE A CA 1
ATOM 1445 C C . PHE A 1 176 ? 0.440 12.813 -1.918 1.00 88.44 176 PHE A C 1
ATOM 1447 O O . PHE A 1 176 ? 0.034 13.135 -3.034 1.00 88.44 176 PHE A O 1
ATOM 1454 N N . LEU A 1 177 ? 1.423 13.455 -1.284 1.00 84.12 177 LEU A N 1
ATOM 1455 C CA . LEU A 1 177 ? 2.191 14.527 -1.911 1.00 84.12 177 LEU A CA 1
ATOM 1456 C C . LEU A 1 177 ? 2.864 14.018 -3.190 1.00 84.12 177 LEU A C 1
ATOM 1458 O O . LEU A 1 177 ? 2.715 14.623 -4.250 1.00 84.12 177 LEU A O 1
ATOM 1462 N N . TYR A 1 178 ? 3.511 12.853 -3.140 1.00 83.56 178 TYR A N 1
ATOM 1463 C CA . TYR A 1 178 ? 4.118 12.262 -4.332 1.00 83.56 178 TYR A CA 1
ATOM 1464 C C . TYR A 1 178 ? 3.099 11.895 -5.410 1.00 83.56 178 TYR A C 1
ATOM 1466 O O . TYR A 1 178 ? 3.300 12.227 -6.577 1.00 83.56 178 TYR A O 1
ATOM 1474 N N . LEU A 1 179 ? 1.992 11.247 -5.039 1.00 86.56 179 LEU A N 1
ATOM 1475 C CA . LEU A 1 179 ? 0.926 10.911 -5.987 1.00 86.56 179 LEU A CA 1
ATOM 1476 C C . LEU A 1 179 ? 0.287 12.157 -6.605 1.00 86.56 179 LEU A C 1
ATOM 1478 O O . LEU A 1 179 ? -0.114 12.128 -7.766 1.00 86.56 179 LEU A O 1
ATOM 1482 N N . TYR A 1 180 ? 0.202 13.257 -5.856 1.00 86.25 180 TYR A N 1
ATOM 1483 C CA . TYR A 1 180 ? -0.235 14.541 -6.384 1.00 86.25 180 TYR A CA 1
ATOM 1484 C C . TYR A 1 180 ? 0.722 15.032 -7.474 1.00 86.25 180 TYR A C 1
ATOM 1486 O O . TYR A 1 180 ? 0.276 15.270 -8.596 1.00 86.25 180 TYR A O 1
ATOM 1494 N N . PHE A 1 181 ? 2.026 15.085 -7.200 1.00 82.94 181 PHE A N 1
ATOM 1495 C CA . PHE A 1 181 ? 3.008 15.509 -8.200 1.00 82.94 181 PHE A CA 1
ATOM 1496 C C . PHE A 1 181 ? 3.076 14.573 -9.413 1.00 82.94 181 PHE A C 1
ATOM 1498 O O . PHE A 1 181 ? 3.213 15.054 -10.533 1.00 82.94 181 PHE A O 1
ATOM 1505 N N . ALA A 1 182 ? 2.928 13.260 -9.219 1.00 82.31 182 ALA A N 1
ATOM 1506 C CA . ALA A 1 182 ? 2.881 12.285 -10.311 1.00 82.31 182 ALA A CA 1
ATOM 1507 C C . ALA A 1 182 ? 1.595 12.387 -11.154 1.00 82.31 182 ALA A C 1
ATOM 1509 O O . ALA A 1 182 ? 1.596 12.005 -12.326 1.00 82.31 182 ALA A O 1
ATOM 1510 N N . SER A 1 183 ? 0.503 12.906 -10.577 1.00 83.25 183 SER A N 1
ATOM 1511 C CA . SER A 1 183 ? -0.757 13.143 -11.296 1.00 83.25 183 SER A CA 1
ATOM 1512 C C . SER A 1 183 ? -0.730 14.381 -12.195 1.00 83.25 183 SER A C 1
ATOM 1514 O O . SER A 1 183 ? -1.559 14.495 -13.095 1.00 83.25 183 SER A O 1
ATOM 1516 N N . LEU A 1 184 ? 0.229 15.291 -11.995 1.00 83.69 184 LEU A N 1
ATOM 1517 C CA . LEU A 1 184 ? 0.457 16.403 -12.911 1.00 83.69 184 LEU A CA 1
ATOM 1518 C C . LEU A 1 184 ? 1.063 15.829 -14.198 1.00 83.69 184 LEU A C 1
ATOM 1520 O O . LEU A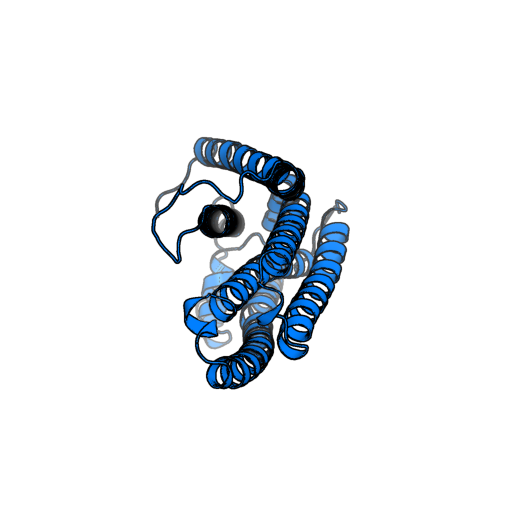 1 184 ? 2.207 15.374 -14.192 1.00 83.69 184 LEU A O 1
ATOM 1524 N N . LYS A 1 185 ? 0.284 15.791 -15.288 1.00 70.62 185 LYS A N 1
ATOM 1525 C CA . LYS A 1 185 ? 0.768 15.296 -16.584 1.00 70.62 185 LYS A CA 1
ATOM 1526 C C . LYS A 1 185 ? 1.969 16.122 -17.038 1.00 70.62 185 LYS A C 1
ATOM 1528 O O . LYS A 1 185 ? 1.911 17.348 -17.069 1.00 70.62 185 LYS A O 1
ATOM 1533 N N . LYS A 1 186 ? 3.041 15.425 -17.406 1.00 77.19 186 LYS A N 1
ATOM 1534 C CA . LYS A 1 186 ? 4.263 15.997 -17.978 1.00 77.19 186 LYS A CA 1
ATOM 1535 C C . LYS A 1 186 ? 4.482 15.394 -19.355 1.00 77.19 186 LYS A C 1
ATOM 1537 O O . LYS A 1 186 ? 4.129 14.240 -19.573 1.00 77.19 186 LYS A O 1
ATOM 1542 N N . GLU A 1 187 ? 5.106 16.151 -20.254 1.00 71.94 187 GLU A N 1
ATOM 1543 C CA . GLU A 1 187 ? 5.488 15.646 -21.581 1.00 71.94 187 GLU A CA 1
ATOM 1544 C C . GLU A 1 187 ? 6.461 14.464 -21.501 1.00 71.94 187 GLU A C 1
ATOM 1546 O O . GLU A 1 187 ? 6.418 13.565 -22.336 1.00 71.94 187 GLU A O 1
ATOM 1551 N N . LYS A 1 188 ? 7.327 14.446 -20.480 1.00 78.94 188 LYS A N 1
ATOM 1552 C CA . LYS A 1 188 ? 8.222 13.327 -20.172 1.00 78.94 188 LYS A CA 1
ATOM 1553 C C . LYS A 1 188 ? 8.186 13.011 -18.687 1.00 78.94 188 LYS A C 1
ATOM 1555 O O . LYS A 1 188 ? 8.345 13.902 -17.849 1.00 78.94 188 LYS A O 1
ATOM 1560 N N . ARG A 1 189 ? 8.007 11.731 -18.370 1.00 82.56 189 ARG A N 1
ATOM 1561 C CA . ARG A 1 189 ? 8.099 11.220 -17.002 1.00 82.56 189 ARG A CA 1
ATOM 1562 C C . ARG A 1 189 ? 9.534 10.865 -16.654 1.00 82.56 189 ARG A C 1
ATOM 1564 O O . ARG A 1 189 ? 10.360 10.623 -17.524 1.00 82.56 189 ARG A O 1
ATOM 1571 N N . SER A 1 190 ? 9.827 10.839 -15.359 1.00 84.12 190 SER A N 1
ATOM 1572 C CA . SER A 1 190 ? 11.138 10.432 -14.851 1.00 84.12 190 SER A CA 1
ATOM 1573 C C . SER A 1 190 ? 11.054 9.099 -14.116 1.00 84.12 190 SER A C 1
ATOM 1575 O O . SER A 1 190 ? 10.033 8.775 -13.506 1.00 84.12 190 SER A O 1
ATOM 1577 N N . ILE A 1 191 ? 12.165 8.358 -14.078 1.00 81.81 191 ILE A N 1
ATOM 1578 C CA . ILE A 1 191 ? 12.291 7.136 -13.268 1.00 81.81 191 ILE A CA 1
ATOM 1579 C C . ILE A 1 191 ? 11.975 7.379 -11.781 1.00 81.81 191 ILE A C 1
ATOM 1581 O O . ILE A 1 191 ? 11.504 6.480 -11.091 1.00 81.81 191 ILE A O 1
ATOM 1585 N N . TRP A 1 192 ? 12.177 8.602 -11.283 1.00 81.25 192 TRP A N 1
ATOM 1586 C CA . TRP A 1 192 ? 11.839 8.968 -9.909 1.00 81.25 192 TRP A CA 1
ATOM 1587 C C . TRP A 1 192 ? 10.337 8.911 -9.642 1.00 81.25 192 TRP A C 1
ATOM 1589 O O . TRP A 1 192 ? 9.933 8.453 -8.578 1.00 81.25 192 TRP A O 1
ATOM 1599 N N . GLU A 1 193 ? 9.499 9.286 -10.609 1.00 84.88 193 GLU A N 1
ATOM 1600 C CA . GLU A 1 193 ? 8.042 9.158 -10.474 1.00 84.88 193 GLU A CA 1
ATOM 1601 C C . GLU A 1 193 ? 7.619 7.695 -10.336 1.00 84.88 193 GLU A C 1
ATOM 1603 O O . GLU A 1 193 ? 6.753 7.379 -9.522 1.00 84.88 193 GLU A O 1
ATOM 1608 N N . TYR A 1 194 ? 8.286 6.789 -11.059 1.00 84.44 194 TYR A N 1
ATOM 1609 C CA . TYR A 1 194 ? 8.085 5.350 -10.901 1.00 84.44 194 TYR A CA 1
ATOM 1610 C C . TYR A 1 194 ? 8.461 4.877 -9.496 1.00 84.44 194 TYR A C 1
ATOM 1612 O O . TYR A 1 194 ? 7.694 4.152 -8.863 1.00 84.44 194 TYR A O 1
ATOM 1620 N N . LEU A 1 195 ? 9.613 5.313 -8.984 1.00 82.69 195 LEU A N 1
ATOM 1621 C CA . LEU A 1 195 ? 10.072 4.949 -7.644 1.00 82.69 195 LEU A CA 1
ATOM 1622 C C . LEU A 1 195 ? 9.117 5.454 -6.560 1.00 82.69 195 LEU A C 1
ATOM 1624 O O . LEU A 1 195 ? 8.794 4.706 -5.639 1.00 82.69 195 LEU A O 1
ATOM 1628 N N . PHE A 1 196 ? 8.616 6.683 -6.689 1.00 82.62 196 PHE A N 1
ATOM 1629 C CA . PHE A 1 196 ? 7.652 7.250 -5.747 1.00 82.62 196 PHE A CA 1
ATOM 1630 C C . PHE A 1 196 ? 6.275 6.584 -5.829 1.00 82.62 196 PHE A C 1
ATOM 1632 O O . PHE A 1 196 ? 5.649 6.327 -4.799 1.00 82.62 196 PHE A O 1
ATOM 1639 N N . MET A 1 197 ? 5.803 6.250 -7.031 1.00 85.69 197 MET A N 1
ATOM 1640 C CA . MET A 1 197 ? 4.579 5.467 -7.195 1.00 85.69 197 MET A CA 1
ATOM 1641 C C . MET A 1 197 ? 4.727 4.087 -6.549 1.00 85.69 197 MET A C 1
ATOM 1643 O O . MET A 1 197 ? 3.840 3.644 -5.822 1.00 85.69 197 MET A O 1
ATOM 1647 N N . PHE A 1 198 ? 5.850 3.413 -6.781 1.00 80.88 198 PHE A N 1
ATOM 1648 C CA . PHE A 1 198 ? 6.102 2.099 -6.208 1.00 80.88 198 PHE A CA 1
ATOM 1649 C C . PHE A 1 198 ? 6.251 2.158 -4.678 1.00 80.88 198 PHE A C 1
ATOM 1651 O O . PHE A 1 198 ? 5.701 1.310 -3.976 1.00 80.88 198 PHE A O 1
ATOM 1658 N N . TYR A 1 199 ? 6.892 3.206 -4.148 1.00 80.44 199 TYR A N 1
ATOM 1659 C CA . TYR A 1 199 ? 6.897 3.510 -2.714 1.00 80.44 199 TYR A CA 1
ATOM 1660 C C . TYR A 1 199 ? 5.471 3.616 -2.161 1.00 80.44 199 TYR A C 1
ATOM 1662 O O . TYR A 1 199 ? 5.153 2.963 -1.174 1.00 80.44 199 TYR A O 1
ATOM 1670 N N . SER A 1 200 ? 4.582 4.346 -2.842 1.00 83.88 200 SER A N 1
ATOM 1671 C CA . SER A 1 200 ? 3.176 4.454 -2.440 1.00 83.88 200 SER A CA 1
ATOM 1672 C C . SER A 1 200 ? 2.464 3.095 -2.376 1.00 83.88 200 SER A C 1
ATOM 1674 O O . SER A 1 200 ? 1.698 2.848 -1.445 1.00 83.88 200 SER A O 1
ATOM 1676 N N . ILE A 1 201 ? 2.717 2.193 -3.334 1.00 81.75 201 ILE A N 1
ATOM 1677 C CA . ILE A 1 201 ? 2.120 0.842 -3.333 1.00 81.75 201 ILE A CA 1
ATOM 1678 C C . ILE A 1 201 ? 2.551 0.073 -2.084 1.00 81.75 201 ILE A C 1
ATOM 1680 O O . ILE A 1 201 ? 1.745 -0.615 -1.456 1.00 81.75 201 ILE A O 1
ATOM 1684 N N . LEU A 1 202 ? 3.811 0.222 -1.688 1.00 78.12 202 LEU A N 1
ATOM 1685 C CA . LEU A 1 202 ? 4.325 -0.413 -0.486 1.00 78.12 202 LEU A CA 1
ATOM 1686 C C . LEU A 1 202 ? 3.813 0.234 0.791 1.00 78.12 202 LEU A C 1
ATOM 1688 O O . LEU A 1 202 ? 3.512 -0.495 1.727 1.00 78.12 202 LEU A O 1
ATOM 1692 N N . CYS A 1 203 ? 3.652 1.557 0.837 1.00 80.44 203 CYS A N 1
ATOM 1693 C CA . CYS A 1 203 ? 2.980 2.225 1.951 1.00 80.44 203 CYS A CA 1
ATOM 1694 C C . CYS A 1 203 ? 1.584 1.633 2.174 1.00 80.44 203 CYS A C 1
ATOM 1696 O O . CYS A 1 203 ? 1.236 1.296 3.306 1.00 80.44 203 CYS A O 1
ATOM 1698 N N . ASN A 1 204 ? 0.829 1.430 1.090 1.00 82.06 204 ASN A N 1
ATOM 1699 C CA . ASN A 1 204 ? -0.487 0.800 1.143 1.00 82.06 204 ASN A CA 1
ATOM 1700 C C . ASN A 1 204 ? -0.409 -0.628 1.701 1.00 82.06 204 ASN A C 1
ATOM 1702 O O . ASN A 1 204 ? -1.171 -0.973 2.602 1.00 82.06 204 ASN A O 1
ATOM 1706 N N . LEU A 1 205 ? 0.538 -1.441 1.219 1.00 78.81 205 LEU A N 1
ATOM 1707 C CA . LEU A 1 205 ? 0.736 -2.815 1.690 1.00 78.81 205 LEU A CA 1
ATOM 1708 C C . LEU A 1 205 ? 1.141 -2.870 3.170 1.00 78.81 205 LEU A C 1
ATOM 1710 O O . LEU A 1 205 ? 0.544 -3.612 3.949 1.00 78.81 205 LEU A O 1
ATOM 1714 N N . PHE A 1 206 ? 2.132 -2.074 3.569 1.00 77.88 206 PHE A N 1
ATOM 1715 C CA . PHE A 1 206 ? 2.619 -2.035 4.943 1.00 77.88 206 PHE A CA 1
ATOM 1716 C C . PHE A 1 206 ? 1.539 -1.573 5.910 1.00 77.88 206 PHE A C 1
ATOM 1718 O O . PHE A 1 206 ? 1.390 -2.184 6.960 1.00 77.88 206 PHE A O 1
ATOM 1725 N N . ALA A 1 207 ? 0.735 -0.570 5.553 1.00 79.31 207 ALA A N 1
ATOM 1726 C CA . ALA A 1 207 ? -0.354 -0.098 6.405 1.00 79.31 207 ALA A CA 1
ATOM 1727 C C . ALA A 1 207 ? -1.359 -1.207 6.755 1.00 79.31 207 ALA A C 1
ATOM 1729 O O . ALA A 1 207 ? -1.854 -1.254 7.881 1.00 79.31 207 ALA A O 1
ATOM 1730 N N . ILE A 1 208 ? -1.614 -2.125 5.819 1.00 77.56 208 ILE A N 1
ATOM 1731 C CA . ILE A 1 208 ? -2.496 -3.281 6.022 1.00 77.56 208 ILE A CA 1
ATOM 1732 C C . ILE A 1 208 ? -1.836 -4.331 6.896 1.00 77.56 208 ILE A C 1
ATOM 1734 O O . ILE A 1 208 ? -2.469 -4.834 7.817 1.00 77.56 208 ILE A O 1
ATOM 1738 N N . VAL A 1 209 ? -0.576 -4.669 6.616 1.00 76.62 209 VAL A N 1
ATOM 1739 C CA . VAL A 1 209 ? 0.182 -5.623 7.436 1.00 76.62 209 VAL A CA 1
ATOM 1740 C C . VAL A 1 209 ? 0.236 -5.123 8.876 1.00 76.62 209 VAL A C 1
ATOM 1742 O O . VAL A 1 209 ? -0.044 -5.860 9.809 1.00 76.62 209 VAL A O 1
ATOM 1745 N N . PHE A 1 210 ? 0.508 -3.842 9.063 1.00 76.62 210 PHE A N 1
ATOM 1746 C CA . PHE A 1 210 ? 0.556 -3.211 10.368 1.00 76.62 210 PHE A CA 1
ATOM 1747 C C . PHE A 1 210 ? -0.802 -3.140 11.061 1.00 76.62 210 PHE A C 1
ATOM 1749 O O . PHE A 1 210 ? -0.879 -3.413 12.258 1.00 76.62 210 PHE A O 1
ATOM 1756 N N . PHE A 1 211 ? -1.871 -2.856 10.316 1.00 79.00 211 PHE A N 1
ATOM 1757 C CA . PHE A 1 211 ? -3.232 -2.973 10.831 1.00 79.00 211 PHE A CA 1
ATOM 1758 C C . PHE A 1 211 ? -3.543 -4.407 11.281 1.00 79.00 211 PHE A C 1
ATOM 1760 O O . PHE A 1 211 ? -4.121 -4.603 12.342 1.00 79.00 211 PHE A O 1
ATOM 1767 N N . LEU A 1 212 ? -3.128 -5.413 10.509 1.00 75.62 212 LEU A N 1
ATOM 1768 C CA . LEU A 1 212 ? -3.317 -6.823 10.837 1.00 75.62 212 LEU A CA 1
ATOM 1769 C C . LEU A 1 212 ? -2.647 -7.209 12.143 1.00 75.62 212 LEU A C 1
ATOM 1771 O O . LEU A 1 212 ? -3.271 -7.841 12.991 1.00 75.62 212 LEU A O 1
ATOM 1775 N N . ILE A 1 213 ? -1.379 -6.831 12.298 1.00 74.31 213 ILE A N 1
ATOM 1776 C CA . ILE A 1 213 ? -0.653 -7.124 13.528 1.00 74.31 213 ILE A CA 1
ATOM 1777 C C . ILE A 1 213 ? -1.386 -6.421 14.685 1.00 74.31 213 ILE A C 1
ATOM 1779 O O . ILE A 1 213 ? -1.606 -7.056 15.710 1.00 74.31 213 ILE A O 1
ATOM 1783 N N . LEU A 1 214 ? -1.803 -5.151 14.524 1.00 75.69 214 LEU A N 1
ATOM 1784 C CA . LEU A 1 214 ? -2.533 -4.408 15.564 1.00 75.69 214 LEU A CA 1
ATOM 1785 C C . LEU A 1 214 ? -3.842 -5.121 15.929 1.00 75.69 214 LEU A C 1
ATOM 1787 O O . LEU A 1 214 ? -4.145 -5.309 17.099 1.00 75.69 214 LEU A O 1
ATOM 1791 N N . PHE A 1 215 ? -4.603 -5.564 14.933 1.00 75.81 215 PHE A N 1
ATOM 1792 C CA . PHE A 1 215 ? -5.847 -6.297 15.129 1.00 75.81 215 PHE A CA 1
ATOM 1793 C C . PHE A 1 215 ? -5.639 -7.601 15.918 1.00 75.81 215 PHE A C 1
ATOM 1795 O O . PHE A 1 215 ? -6.404 -7.890 16.836 1.00 75.81 215 PHE A O 1
ATOM 1802 N N . PHE A 1 216 ? -4.592 -8.371 15.605 1.00 70.12 216 PHE A N 1
ATOM 1803 C CA . PHE A 1 216 ? -4.280 -9.604 16.332 1.00 70.12 216 PHE A CA 1
ATOM 1804 C C . PHE A 1 216 ? -3.761 -9.354 17.751 1.00 70.12 216 PHE A C 1
ATOM 1806 O O . PHE A 1 216 ? -4.112 -10.112 18.656 1.00 70.12 216 PHE A O 1
ATOM 1813 N N . ASP A 1 217 ? -2.972 -8.301 17.961 1.00 67.31 217 ASP A N 1
ATOM 1814 C CA . ASP A 1 217 ? -2.405 -7.960 19.273 1.00 67.31 217 ASP A CA 1
ATOM 1815 C C . ASP A 1 217 ? -3.493 -7.543 20.278 1.00 67.31 217 ASP A C 1
ATOM 1817 O O . ASP A 1 217 ? -3.395 -7.801 21.476 1.00 67.31 217 ASP A O 1
ATOM 1821 N N . VAL A 1 218 ? -4.591 -6.973 19.773 1.00 67.19 218 VAL A N 1
ATOM 1822 C CA . VAL A 1 218 ? -5.738 -6.531 20.579 1.00 67.19 218 VAL A CA 1
ATOM 1823 C C . VAL A 1 218 ? -6.911 -7.532 20.518 1.00 67.19 218 VAL A C 1
ATOM 1825 O O . VAL A 1 218 ? -8.033 -7.235 20.925 1.00 67.19 218 VAL A O 1
ATOM 1828 N N . SER A 1 219 ? -6.676 -8.759 20.039 1.00 63.34 219 SER A N 1
ATOM 1829 C CA . SER A 1 219 ? -7.686 -9.824 20.037 1.00 63.34 219 SER A CA 1
ATOM 1830 C C . SER A 1 219 ? -8.023 -10.291 21.469 1.00 63.34 219 SER A C 1
ATOM 1832 O O . SER A 1 219 ? -7.114 -10.457 22.291 1.00 63.34 219 SER A O 1
ATOM 1834 N N . PRO A 1 220 ? -9.299 -10.605 21.785 1.00 51.16 220 PRO A N 1
ATOM 1835 C CA . PRO A 1 220 ? -9.732 -11.087 23.105 1.00 51.16 220 PRO A CA 1
ATOM 1836 C C . PRO A 1 220 ? -8.941 -12.288 23.653 1.00 51.16 220 PRO A C 1
ATOM 1838 O O . PRO A 1 220 ? -8.804 -12.432 24.867 1.00 51.16 220 PRO A O 1
ATOM 1841 N N . SER A 1 221 ? -8.372 -13.125 22.778 1.00 49.59 221 SER A N 1
ATOM 1842 C CA . SER A 1 221 ? -7.519 -14.265 23.150 1.00 49.59 221 SER A CA 1
ATOM 1843 C C . SER A 1 221 ? -6.173 -13.863 23.773 1.00 49.59 221 SER A C 1
ATOM 1845 O O . SER A 1 221 ? -5.593 -14.640 24.527 1.00 49.59 221 SER A O 1
ATOM 1847 N N . VAL A 1 222 ? -5.667 -12.664 23.466 1.00 49.75 222 VAL A N 1
ATOM 1848 C CA . VAL A 1 222 ? -4.418 -12.099 24.016 1.00 49.75 222 VAL A CA 1
ATOM 1849 C C . VAL A 1 222 ? -4.695 -11.334 25.316 1.00 49.75 222 VAL A C 1
ATOM 1851 O O . VAL A 1 222 ? -3.880 -11.334 26.239 1.00 49.75 222 VAL A O 1
ATOM 1854 N N . ILE A 1 223 ? -5.889 -10.746 25.424 1.00 51.50 223 ILE A N 1
ATOM 1855 C CA . ILE A 1 223 ? -6.293 -9.842 26.508 1.00 51.50 223 ILE A CA 1
ATOM 1856 C C . ILE A 1 223 ? -6.570 -10.557 27.846 1.00 51.50 223 ILE A C 1
ATOM 1858 O O . ILE A 1 223 ? -6.524 -9.922 28.898 1.00 51.50 223 ILE A O 1
ATOM 1862 N N . SER A 1 224 ? -6.788 -11.877 27.862 1.00 49.41 224 SER A N 1
ATOM 1863 C CA . SER A 1 224 ? -7.136 -12.611 29.095 1.00 49.41 224 SER A CA 1
ATOM 1864 C C . SER A 1 224 ? -6.029 -12.647 30.168 1.00 49.41 224 SER A C 1
ATOM 1866 O O . SER A 1 224 ? -6.257 -13.173 31.253 1.00 49.41 224 SER A O 1
ATOM 1868 N N . ASN A 1 225 ? -4.829 -12.126 29.885 1.00 53.31 225 ASN A N 1
ATOM 1869 C CA . ASN A 1 225 ? -3.709 -12.045 30.823 1.00 53.31 225 ASN A CA 1
ATOM 1870 C C . ASN A 1 225 ? -3.054 -10.655 30.763 1.00 53.31 225 ASN A C 1
ATOM 1872 O O . ASN A 1 225 ? -2.266 -10.372 29.861 1.00 53.31 225 ASN A O 1
ATOM 1876 N N . SER A 1 226 ? -3.312 -9.808 31.762 1.00 52.44 226 SER A N 1
ATOM 1877 C CA . SER A 1 226 ? -2.769 -8.440 31.863 1.00 52.44 226 SER A CA 1
ATOM 1878 C C . SER A 1 226 ? -1.233 -8.377 31.788 1.00 52.44 226 SER A C 1
ATOM 1880 O O . SER A 1 226 ? -0.681 -7.478 31.157 1.00 52.44 226 SER A O 1
ATOM 1882 N N . HIS A 1 227 ? -0.531 -9.374 32.340 1.00 53.03 227 HIS A N 1
ATOM 1883 C CA . HIS A 1 227 ? 0.929 -9.501 32.229 1.00 53.03 227 HIS A CA 1
ATOM 1884 C C . HIS A 1 227 ? 1.415 -9.834 30.808 1.00 53.03 227 HIS A C 1
ATOM 1886 O O . HIS A 1 227 ? 2.485 -9.375 30.406 1.00 53.03 227 HIS A O 1
ATOM 1892 N N . LYS A 1 228 ? 0.637 -10.598 30.028 1.00 55.00 228 LYS A N 1
ATOM 1893 C CA . LYS A 1 228 ? 0.959 -10.882 28.620 1.00 55.00 228 LYS A CA 1
ATOM 1894 C C . LYS A 1 228 ? 0.751 -9.650 27.743 1.00 55.00 228 LYS A C 1
ATOM 1896 O O . LYS A 1 228 ? 1.531 -9.456 26.821 1.00 55.00 228 LYS A O 1
ATOM 1901 N N . LEU A 1 229 ? -0.220 -8.793 28.067 1.00 55.34 229 LEU A N 1
ATOM 1902 C CA . LEU A 1 229 ? -0.518 -7.574 27.307 1.00 55.34 229 LEU A CA 1
ATOM 1903 C C . LEU A 1 229 ? 0.666 -6.590 27.280 1.00 55.34 229 LEU A C 1
ATOM 1905 O O . LEU A 1 229 ? 0.975 -6.014 26.241 1.00 55.34 229 LEU A O 1
ATOM 1909 N N . ASN A 1 230 ? 1.363 -6.434 28.410 1.00 54.12 230 ASN A N 1
ATOM 1910 C CA . ASN A 1 230 ? 2.482 -5.494 28.526 1.00 54.12 230 ASN A CA 1
ATOM 1911 C C . ASN A 1 230 ? 3.726 -5.976 27.754 1.00 54.12 230 ASN A C 1
ATOM 1913 O O . ASN A 1 230 ? 4.384 -5.197 27.067 1.00 54.12 230 ASN A O 1
ATOM 1917 N N . ILE A 1 231 ? 4.014 -7.281 27.805 1.00 57.88 231 ILE A N 1
ATOM 1918 C CA . ILE A 1 231 ? 5.102 -7.900 27.031 1.00 57.88 231 ILE A CA 1
ATOM 1919 C C . ILE A 1 231 ? 4.756 -7.906 25.533 1.00 57.88 231 ILE A C 1
ATOM 1921 O O . ILE A 1 231 ? 5.606 -7.552 24.719 1.00 57.88 231 ILE A O 1
ATOM 1925 N N . SER A 1 232 ? 3.507 -8.228 25.173 1.00 56.91 232 SER A N 1
ATOM 1926 C CA . SER A 1 232 ? 3.023 -8.211 23.785 1.00 56.91 232 SER A CA 1
ATOM 1927 C C . SER A 1 232 ? 3.105 -6.814 23.179 1.00 56.91 232 SER A C 1
ATOM 1929 O O . SER A 1 232 ? 3.674 -6.664 22.108 1.00 56.91 232 SER A O 1
ATOM 1931 N N . SER A 1 233 ? 2.686 -5.775 23.908 1.00 57.16 233 SER A N 1
ATOM 1932 C CA . SER A 1 233 ? 2.757 -4.377 23.458 1.00 57.16 233 SER A CA 1
ATOM 1933 C C . SER A 1 233 ? 4.198 -3.884 23.246 1.00 57.16 233 SER A C 1
ATOM 1935 O O . SER A 1 233 ? 4.496 -3.219 22.251 1.00 57.16 233 SER A O 1
ATOM 1937 N N . ILE A 1 234 ? 5.140 -4.252 24.126 1.00 59.28 234 ILE A N 1
ATOM 1938 C CA . ILE A 1 234 ? 6.567 -3.919 23.960 1.00 59.28 234 ILE A CA 1
ATOM 1939 C C . ILE A 1 234 ? 7.173 -4.677 22.769 1.00 59.28 234 ILE A C 1
ATOM 1941 O O . ILE A 1 234 ? 7.876 -4.077 21.950 1.00 59.28 234 ILE A O 1
ATOM 1945 N N . CYS A 1 235 ? 6.886 -5.975 22.638 1.00 60.75 235 CYS A N 1
ATOM 1946 C CA . CYS A 1 235 ? 7.314 -6.788 21.501 1.00 60.75 235 CYS A CA 1
ATOM 1947 C C . CYS A 1 235 ? 6.709 -6.286 20.189 1.00 60.75 235 CYS A C 1
ATOM 1949 O O . CYS A 1 235 ? 7.438 -6.168 19.210 1.00 60.75 235 CYS A O 1
ATOM 1951 N N . PHE A 1 236 ? 5.430 -5.912 20.180 1.00 63.62 236 PHE A N 1
ATOM 1952 C CA . PHE A 1 236 ? 4.741 -5.311 19.049 1.00 63.62 236 PHE A CA 1
ATOM 1953 C C . PHE A 1 236 ? 5.408 -4.003 18.665 1.00 63.62 236 PHE A C 1
ATOM 1955 O O . PHE A 1 236 ? 5.797 -3.847 17.518 1.00 63.62 236 PHE A O 1
ATOM 1962 N N . ARG A 1 237 ? 5.625 -3.080 19.609 1.00 63.62 237 ARG A N 1
ATOM 1963 C CA . ARG A 1 237 ? 6.275 -1.792 19.333 1.00 63.62 237 ARG A CA 1
ATOM 1964 C C . ARG A 1 237 ? 7.665 -1.982 18.725 1.00 63.62 237 ARG A C 1
ATOM 1966 O O . ARG A 1 237 ? 8.008 -1.310 17.755 1.00 63.62 237 ARG A O 1
ATOM 1973 N N . ASN A 1 238 ? 8.442 -2.924 19.255 1.00 63.62 238 ASN A N 1
ATOM 1974 C CA . ASN A 1 238 ? 9.790 -3.216 18.772 1.00 63.62 238 ASN A CA 1
ATOM 1975 C C . ASN A 1 238 ? 9.788 -3.976 17.434 1.00 63.62 238 ASN A C 1
ATOM 1977 O O . ASN A 1 238 ? 10.608 -3.674 16.572 1.00 63.62 238 ASN A O 1
ATOM 1981 N N . MET A 1 239 ? 8.848 -4.900 17.212 1.00 66.12 239 MET A N 1
ATOM 1982 C CA . MET A 1 239 ? 8.637 -5.559 15.918 1.00 66.12 239 MET A CA 1
ATOM 1983 C C . MET A 1 239 ? 8.127 -4.578 14.871 1.00 66.12 239 MET A C 1
ATOM 1985 O O . MET A 1 239 ? 8.543 -4.657 13.727 1.00 66.12 239 MET A O 1
ATOM 1989 N N . TYR A 1 240 ? 7.264 -3.643 15.246 1.00 65.12 240 TYR A N 1
ATOM 1990 C CA . TYR A 1 240 ? 6.699 -2.629 14.369 1.00 65.12 240 TYR A CA 1
ATOM 1991 C C . TYR A 1 240 ? 7.789 -1.664 13.911 1.00 65.12 240 TYR A C 1
ATOM 1993 O O . TYR A 1 240 ? 8.008 -1.496 12.716 1.00 65.12 240 TYR A O 1
ATOM 2001 N N . LEU A 1 241 ? 8.552 -1.103 14.852 1.00 64.94 241 LEU A N 1
ATOM 2002 C CA . LEU A 1 241 ? 9.687 -0.230 14.546 1.00 64.94 241 LEU A CA 1
ATOM 2003 C C . LEU A 1 241 ? 10.801 -0.981 13.801 1.00 64.94 241 LEU A C 1
ATOM 2005 O O . LEU A 1 241 ? 11.352 -0.458 12.835 1.00 64.94 241 LEU A O 1
ATOM 2009 N N . GLY A 1 242 ? 11.088 -2.224 14.195 1.00 67.19 242 GLY A N 1
ATOM 2010 C CA . GLY A 1 242 ? 12.071 -3.085 13.538 1.00 67.19 242 GLY A CA 1
ATOM 2011 C C . GLY A 1 242 ? 11.662 -3.486 12.120 1.00 67.19 242 GLY A C 1
ATOM 2012 O O . GLY A 1 242 ? 12.478 -3.410 11.208 1.00 67.19 242 GLY A O 1
ATOM 2013 N N . ALA A 1 243 ? 10.398 -3.848 11.896 1.00 65.75 243 ALA A N 1
ATOM 2014 C CA . ALA A 1 243 ? 9.863 -4.190 10.580 1.00 65.75 243 ALA A CA 1
ATOM 2015 C C . ALA A 1 243 ? 9.763 -2.963 9.673 1.00 65.75 243 ALA A C 1
ATOM 2017 O O . ALA A 1 243 ? 10.046 -3.077 8.483 1.00 65.75 243 ALA A O 1
ATOM 2018 N N . ILE A 1 244 ? 9.433 -1.785 10.218 1.00 66.19 244 ILE A N 1
ATOM 2019 C CA . ILE A 1 244 ? 9.535 -0.521 9.480 1.00 66.19 244 ILE A CA 1
ATOM 2020 C C . ILE A 1 244 ? 10.982 -0.291 9.058 1.00 66.19 244 ILE A C 1
ATOM 2022 O O . ILE A 1 244 ? 11.229 -0.027 7.887 1.00 66.19 244 ILE A O 1
ATOM 2026 N N . PHE A 1 245 ? 11.942 -0.421 9.974 1.00 65.94 245 PHE A N 1
ATOM 2027 C CA . PHE A 1 245 ? 13.347 -0.155 9.684 1.00 65.94 245 PHE A CA 1
ATOM 2028 C C . PHE A 1 245 ? 13.932 -1.148 8.669 1.00 65.94 245 PHE A C 1
ATOM 2030 O O . PHE A 1 245 ? 14.444 -0.744 7.627 1.00 65.94 245 PHE A O 1
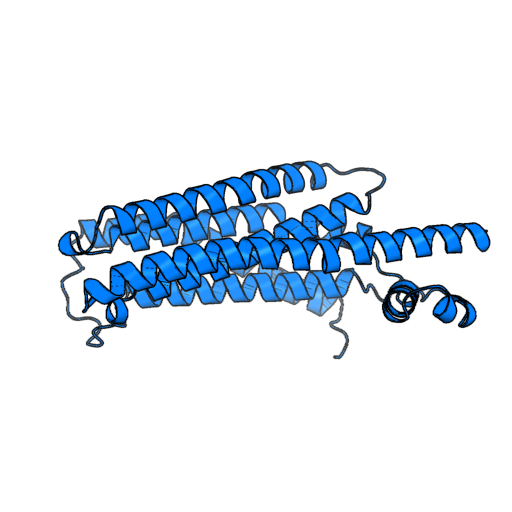ATOM 2037 N N . VAL A 1 246 ? 13.801 -2.452 8.919 1.00 68.19 246 VAL A N 1
ATOM 2038 C CA . VAL A 1 246 ? 14.294 -3.512 8.026 1.00 68.19 246 VAL A CA 1
ATOM 2039 C C . VAL A 1 246 ? 13.547 -3.490 6.694 1.00 68.19 246 VAL A C 1
ATOM 2041 O O . VAL A 1 246 ? 14.171 -3.584 5.639 1.00 68.19 246 VAL A O 1
ATOM 2044 N N . GLY A 1 247 ? 12.226 -3.299 6.723 1.00 65.56 247 GLY A N 1
ATOM 2045 C CA . GLY A 1 247 ? 11.400 -3.152 5.530 1.00 65.56 247 GLY A CA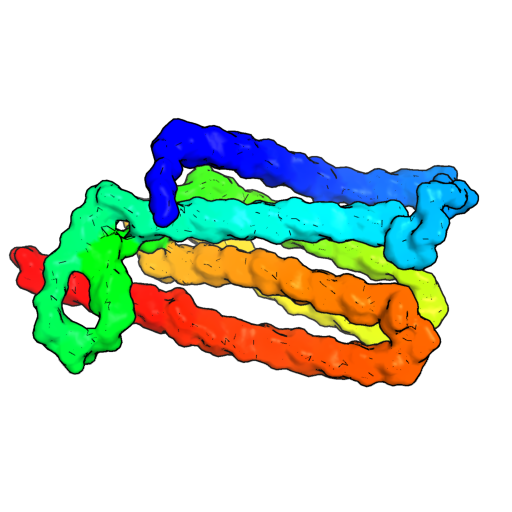 1
ATOM 2046 C C . GLY A 1 247 ? 11.818 -1.948 4.691 1.00 65.56 247 GLY A C 1
ATOM 2047 O O . GLY A 1 247 ? 11.958 -2.081 3.479 1.00 65.56 247 GLY A O 1
ATOM 2048 N N . PHE A 1 248 ? 12.108 -0.807 5.321 1.00 69.12 248 PHE A N 1
ATOM 2049 C CA . PHE A 1 248 ? 12.603 0.394 4.650 1.00 69.12 248 PHE A CA 1
ATOM 2050 C C . PHE A 1 248 ? 14.002 0.195 4.053 1.00 69.12 248 PHE A C 1
ATOM 2052 O O . PHE A 1 248 ? 14.246 0.603 2.919 1.00 69.12 248 PHE A O 1
ATOM 2059 N N . VAL A 1 249 ? 14.909 -0.487 4.759 1.00 68.75 249 VAL A N 1
ATOM 2060 C CA . VAL A 1 249 ? 16.265 -0.788 4.268 1.00 68.75 249 VAL A CA 1
ATOM 2061 C C . VAL A 1 249 ? 16.228 -1.756 3.082 1.00 68.75 249 VAL A C 1
ATOM 2063 O O . VAL A 1 249 ? 16.807 -1.470 2.032 1.00 68.75 249 VAL A O 1
ATOM 2066 N N . ILE A 1 250 ? 15.505 -2.875 3.204 1.00 66.06 250 ILE A N 1
ATOM 2067 C CA . ILE A 1 250 ? 15.325 -3.842 2.109 1.00 66.06 250 ILE A CA 1
ATOM 2068 C C . ILE A 1 250 ? 14.634 -3.167 0.924 1.00 66.06 250 ILE A C 1
ATOM 2070 O O . ILE A 1 250 ? 15.015 -3.410 -0.224 1.00 66.06 250 ILE A O 1
ATOM 2074 N N . PHE A 1 251 ? 13.665 -2.289 1.191 1.00 64.81 251 PHE A N 1
ATOM 2075 C CA . PHE A 1 251 ? 12.984 -1.500 0.176 1.00 64.81 251 PHE A CA 1
ATOM 2076 C C . PHE A 1 251 ? 13.948 -0.591 -0.588 1.00 64.81 251 PHE A C 1
ATOM 2078 O O . PHE A 1 251 ? 14.015 -0.648 -1.818 1.00 64.81 251 PHE A O 1
ATOM 2085 N N . PHE A 1 252 ? 14.733 0.209 0.129 1.00 66.88 252 PHE A N 1
ATOM 2086 C CA . PHE A 1 252 ? 15.676 1.144 -0.471 1.00 66.88 252 PHE A CA 1
ATOM 2087 C C . PHE A 1 252 ? 16.714 0.405 -1.330 1.00 66.88 252 PHE A C 1
ATOM 2089 O O . PHE A 1 252 ? 16.990 0.782 -2.471 1.00 66.88 252 PHE A O 1
ATOM 2096 N N . ILE A 1 253 ? 17.230 -0.721 -0.837 1.00 62.75 253 ILE A N 1
ATOM 2097 C CA . ILE A 1 253 ? 18.215 -1.520 -1.571 1.00 62.75 253 ILE A CA 1
ATOM 2098 C C . ILE A 1 253 ? 17.585 -2.205 -2.793 1.00 62.75 253 ILE A C 1
ATOM 2100 O O . ILE A 1 253 ? 18.116 -2.107 -3.900 1.00 62.75 253 ILE A O 1
ATOM 2104 N N . SER A 1 254 ? 16.449 -2.879 -2.628 1.00 64.50 254 SER A N 1
ATOM 2105 C CA . SER A 1 254 ? 15.894 -3.763 -3.664 1.00 64.50 254 SER A CA 1
ATOM 2106 C C . SER A 1 254 ? 15.072 -3.024 -4.714 1.00 64.50 254 SER A C 1
ATOM 2108 O O . SER A 1 254 ? 15.017 -3.452 -5.864 1.00 64.50 254 SER A O 1
ATOM 2110 N N . PHE A 1 255 ? 14.440 -1.911 -4.344 1.00 63.44 255 PHE A N 1
ATOM 2111 C CA . PHE A 1 255 ? 13.446 -1.246 -5.185 1.00 63.44 255 PHE A CA 1
ATOM 2112 C C . PHE A 1 255 ? 13.792 0.196 -5.542 1.00 63.44 255 PHE A C 1
ATOM 2114 O O . PHE A 1 255 ? 13.181 0.729 -6.461 1.00 63.44 255 PHE A O 1
ATOM 2121 N N . VAL A 1 256 ? 14.800 0.803 -4.908 1.00 70.25 256 VAL A N 1
ATOM 2122 C CA . VAL A 1 256 ? 15.358 2.092 -5.347 1.00 70.25 256 VAL A CA 1
ATOM 2123 C C . VAL A 1 256 ? 16.683 1.875 -6.070 1.00 70.25 256 VAL A C 1
ATOM 2125 O O . VAL A 1 256 ? 16.808 2.228 -7.244 1.00 70.25 256 VAL A O 1
ATOM 2128 N N . LEU A 1 257 ? 17.661 1.221 -5.433 1.00 72.62 257 LEU A N 1
ATOM 2129 C CA . LEU A 1 257 ? 18.990 1.061 -6.037 1.00 72.62 257 LEU A CA 1
ATOM 2130 C C . LEU A 1 257 ? 18.985 0.160 -7.280 1.00 72.62 257 LEU A C 1
ATOM 2132 O O . LEU A 1 257 ? 19.676 0.475 -8.251 1.00 72.62 257 LEU A O 1
ATOM 2136 N N . VAL A 1 258 ? 18.215 -0.935 -7.288 1.00 71.75 258 VAL A N 1
ATOM 2137 C CA . VAL A 1 258 ? 18.180 -1.858 -8.439 1.00 71.75 258 VAL A CA 1
ATOM 2138 C C . VAL A 1 258 ? 17.528 -1.216 -9.671 1.00 71.75 258 VAL A C 1
ATOM 2140 O O . VAL A 1 258 ? 18.198 -1.183 -10.706 1.00 71.75 258 VAL A O 1
ATOM 2143 N N . PRO A 1 259 ? 16.307 -0.638 -9.621 1.00 74.81 259 PRO A N 1
ATOM 2144 C CA . PRO A 1 259 ? 15.717 0.000 -10.801 1.00 74.81 259 PRO A CA 1
ATOM 2145 C C . PRO A 1 259 ? 16.520 1.204 -11.301 1.00 74.81 259 PRO A C 1
ATOM 2147 O O . PRO A 1 259 ? 16.671 1.362 -12.509 1.00 74.81 259 PRO A O 1
ATOM 2150 N N . LEU A 1 260 ? 17.119 2.001 -10.404 1.00 78.19 260 LEU A N 1
ATOM 2151 C CA . LEU A 1 260 ? 18.016 3.093 -10.802 1.00 78.19 260 LEU A CA 1
ATOM 2152 C C . LEU A 1 260 ? 19.254 2.579 -11.539 1.00 78.19 260 LEU A C 1
ATOM 2154 O O . LEU A 1 260 ? 19.641 3.152 -12.556 1.00 78.19 260 LEU A O 1
ATOM 2158 N N . ARG A 1 261 ? 19.880 1.498 -11.053 1.00 75.31 261 ARG A N 1
ATOM 2159 C CA . ARG A 1 261 ? 21.028 0.880 -11.735 1.00 75.31 261 ARG A CA 1
ATOM 2160 C C . ARG A 1 261 ? 20.633 0.313 -13.095 1.00 75.31 261 ARG A C 1
ATOM 2162 O O . ARG A 1 261 ? 21.358 0.538 -14.056 1.00 75.31 261 ARG A O 1
ATOM 2169 N N . VAL A 1 262 ? 19.489 -0.366 -13.188 1.00 75.12 262 VAL A N 1
ATOM 2170 C CA . VAL A 1 262 ? 18.964 -0.908 -14.453 1.00 75.12 262 VAL A CA 1
ATOM 2171 C C . VAL A 1 262 ? 18.674 0.216 -15.451 1.00 75.12 262 VAL A C 1
ATOM 2173 O O . VAL A 1 262 ? 19.092 0.126 -16.602 1.00 75.12 262 VAL A O 1
ATOM 2176 N N . HIS A 1 263 ? 18.031 1.301 -15.014 1.00 78.62 263 HIS A N 1
ATOM 2177 C CA . HIS A 1 263 ? 17.726 2.450 -15.865 1.00 78.62 263 HIS A CA 1
ATOM 2178 C C . HIS A 1 263 ? 18.992 3.176 -16.348 1.00 78.62 263 HIS A C 1
ATOM 2180 O O . HIS A 1 263 ? 19.129 3.431 -17.542 1.00 78.62 263 HIS A O 1
ATOM 2186 N N . LYS A 1 264 ? 19.961 3.439 -15.456 1.00 79.69 264 LYS A N 1
ATOM 2187 C CA . LYS A 1 264 ? 21.254 4.045 -15.829 1.00 79.69 264 LYS A CA 1
ATOM 2188 C C . LYS A 1 264 ? 22.045 3.172 -16.803 1.00 79.69 264 LYS A C 1
ATOM 2190 O O . LYS A 1 264 ? 22.633 3.687 -17.750 1.00 79.69 264 LYS A O 1
ATOM 2195 N N . PHE A 1 265 ? 22.060 1.859 -16.575 1.00 75.12 265 PHE A N 1
ATOM 2196 C CA . PHE A 1 265 ? 22.715 0.910 -17.473 1.00 75.12 265 PHE A CA 1
ATOM 2197 C C . PHE A 1 265 ? 22.064 0.915 -18.860 1.00 75.12 265 PHE A C 1
ATOM 2199 O O . PHE A 1 265 ? 22.768 1.002 -19.862 1.00 75.12 265 PHE A O 1
ATOM 2206 N N . LYS A 1 266 ? 20.727 0.920 -18.911 1.00 73.06 266 LYS A N 1
ATOM 2207 C CA . LYS A 1 266 ? 19.962 1.027 -20.155 1.00 73.06 266 LYS A CA 1
ATOM 2208 C C . LYS A 1 266 ? 20.288 2.311 -20.928 1.00 73.06 266 LYS A C 1
ATOM 2210 O O . LYS A 1 266 ? 20.682 2.209 -22.083 1.00 73.06 266 LYS A O 1
ATOM 2215 N N . GLN A 1 267 ? 20.211 3.484 -20.291 1.00 77.44 267 GLN A N 1
ATOM 2216 C CA . GLN A 1 267 ? 20.530 4.767 -20.942 1.00 77.44 267 GLN A CA 1
ATOM 2217 C C . GLN A 1 267 ? 21.950 4.789 -21.521 1.00 77.44 267 GLN A C 1
ATOM 2219 O O . GLN A 1 267 ? 22.163 5.229 -22.647 1.00 77.44 267 GLN A O 1
ATOM 2224 N N . LYS A 1 268 ? 22.933 4.268 -20.773 1.00 77.50 268 LYS A N 1
ATOM 2225 C CA . LYS A 1 268 ? 24.323 4.174 -21.243 1.00 77.50 268 LYS A CA 1
ATOM 2226 C C . LYS A 1 268 ? 24.454 3.314 -22.505 1.00 77.50 268 LYS A C 1
ATOM 2228 O O . LYS A 1 268 ? 25.345 3.566 -23.310 1.00 77.50 268 LYS A O 1
ATOM 2233 N N . TRP A 1 269 ? 23.619 2.288 -22.647 1.00 71.69 269 TRP A N 1
ATOM 2234 C CA . TRP A 1 269 ? 23.674 1.365 -23.776 1.00 71.69 269 TRP A CA 1
ATOM 2235 C C . TRP A 1 269 ? 22.910 1.879 -24.995 1.00 71.69 269 TRP A C 1
ATOM 2237 O O . TRP A 1 269 ? 23.416 1.788 -26.107 1.00 71.69 269 TRP A O 1
ATOM 2247 N N . GLU A 1 270 ? 21.748 2.498 -24.791 1.00 71.62 270 GLU A N 1
ATOM 2248 C CA . GLU A 1 270 ? 20.996 3.168 -25.861 1.00 71.62 270 GLU A CA 1
ATOM 2249 C C . GLU A 1 270 ? 21.834 4.280 -26.517 1.00 71.62 270 GLU A C 1
ATOM 2251 O O . GLU A 1 270 ? 21.896 4.346 -27.740 1.00 71.62 270 GLU A O 1
ATOM 2256 N N . ASN A 1 271 ? 22.592 5.049 -25.726 1.00 71.94 271 ASN A N 1
ATOM 2257 C CA . ASN A 1 271 ? 23.506 6.086 -26.227 1.00 71.94 271 ASN A CA 1
ATOM 2258 C C . ASN A 1 271 ? 24.760 5.549 -26.942 1.00 71.94 271 ASN A C 1
ATOM 2260 O O . ASN A 1 271 ? 25.486 6.329 -27.542 1.00 71.94 271 ASN A O 1
ATOM 2264 N N . LYS A 1 272 ? 25.078 4.254 -26.818 1.00 66.19 272 LYS A N 1
ATOM 2265 C CA . LYS A 1 272 ? 26.214 3.619 -27.514 1.00 66.19 272 LYS A CA 1
ATOM 2266 C C . LYS A 1 272 ? 25.826 3.009 -28.863 1.00 66.19 272 LYS A C 1
ATOM 2268 O O . LYS A 1 272 ? 26.712 2.649 -29.629 1.00 66.19 272 LYS A O 1
ATOM 2273 N N . ILE A 1 273 ? 24.529 2.795 -29.083 1.00 58.69 273 ILE A N 1
ATOM 2274 C CA . ILE A 1 273 ? 23.971 2.164 -30.287 1.00 58.69 273 ILE A CA 1
ATOM 2275 C C . ILE A 1 273 ? 23.474 3.228 -31.286 1.00 58.69 273 ILE A C 1
ATOM 2277 O O . ILE A 1 273 ? 23.344 2.918 -32.469 1.00 58.69 273 ILE A O 1
ATOM 2281 N N . GLN A 1 274 ? 23.202 4.452 -30.816 1.00 49.78 274 GLN A N 1
ATOM 2282 C CA . GLN A 1 274 ? 22.971 5.646 -31.644 1.00 49.78 274 GLN A CA 1
ATOM 2283 C C . GLN A 1 274 ? 24.289 6.249 -32.126 1.00 49.78 274 GLN A C 1
ATOM 2285 O O . GLN A 1 274 ? 24.295 6.734 -33.277 1.00 49.78 274 GLN A O 1
#

Radius of gyration: 22.5 Å; chains: 1; bounding box: 62×34×64 Å

Secondary structure (DSSP, 8-state):
-PPPPHHHHHHHHHHHHHHHHHHHHHHHHHHHHHHHHHHTTGGGS-----TT--HHHHHHHHHHHHHHHHHHHHHHHHHHHHT-TTSPPP---GGGGGTS-HHHHHHHHT---HHHHHHHHHHTTHHHHHHHHHHHHHHHHHHHHHHS-GGG--HHHHHHHHHHHHHHHHHHHHHHHHHHHHHS--SS--HHHHHHHHHHHHHHHHHHHHHHHHHHHTSHHHHT-HHHHHHHHHHHHHHHHHHHHHHHHHHIIIIIIHHHHHHHHHHHHHHHH-

Foldseek 3Di:
DDDDDPVNVVVVLVVLVVLLVVLLCCLVCVLVVVVVCVVVVVPPDPPDPDPQDDPLNVSLVVSLVSLVVSLVVLVVLLVCQQLPPVDQFDDDDVVVVVVDPVVLNVSLRSVTDLFRSLVVCLVSCVLVSLVSLLSSLLSSLVSLVVPDDPVQPDPLLVVLSVVLCVVLVVQSVQLNVLSVVSNPDDPDDDSVNSLSPVSSSVSSVLNSVLSVLNSVLRRPVQSPDPVSNVVSSVVSVCCNVVCCVVVVVCCCVVRVVSVVVSVVVNVVVVVVVD

Organism: Streptococcus salivarius (NCBI:txid1304)

Sequence (274 aa):
MGSLSSKLKKKIYKHFKKIVLGLSIWSLWSPTIYLIFQLTGVENKEFFNFTWLTPKTIFQIVFLLVIIFIIFMMLGFHESNLMSKDRKPISIPDSEEKFWNKNCVKLARKNPDYEGSVDFMMDNDYKFLSQKLFSSIIAVTTILFSTLPQKILTPELKNLFLLYICITGGIYILSFLYLYFASLKKEKRSIWEYLFMFYSILCNLFAIVFFLILFFDVSPSVISNSHKLNISSICFRNMYLGAIFVGFVIFFISFVLVPLRVHKFKQKWENKIQ

pLDDT: mean 70.76, std 11.04, range [34.16, 88.44]